Protein AF-A0A947X7B7-F1 (afdb_monomer)

Nearest PDB structures (foldseek):
  6som-assembly1_A  TM=2.436E-01  e=1.158E+00  Synechococcus sp. CC9311
  5u1a-assembly1_C  TM=3.004E-01  e=2.808E+00  Helicobacter pylori
  4u3g-assembly1_A  TM=3.755E-01  e=7.511E+00  Escherichia coli CFT073
  8wqv-assembly1_O  TM=2.992E-01  e=7.890E+00  Ureaplasma diversum

Secondary structure (DSSP, 8-state):
----PPPPHHHHHHHHHHHHHHHHHHHHHHHHHHHTTS---HHHHHHHTTHHHHHHHHHHHHGGGS-HHHHTSPPPPPPPPPP-SSS--HHHHHHHHHHHHHHTGGG--HHHHHHHHHHHHHHHHHHHHHHHT-----HHHHHHHHTTSS-TTSTTHHHHHHHHHHHHHHHH-TT-HHHHHHHHHHH---

Foldseek 3Di:
DDPPDDDDPVVVLVVQLVVLVVQLVVLLVLQVCCVVVVDLALVSLVSVVCNVVSVVVNCVSCVVVPDPVVVPDDDDPDDPDDDDPRGQDLLSSLVSVLVVLVVCLVVDDDVRNVVSVVSSLVSQLRNLCVVLVQPLDDVVVVVCVVVVVDDPVPPCPVVVVLSNVLSNCCSNPVPDVVSVVSCCVNVVDD

Mean predicted aligned error: 6.31 Å

pLDDT: mean 92.31, std 9.12, range [44.72, 98.56]

Structure (mmCIF, N/CA/C/O backbone):
data_AF-A0A947X7B7-F1
#
_entry.id   AF-A0A947X7B7-F1
#
loop_
_atom_site.group_PDB
_atom_site.id
_atom_site.type_symbol
_atom_site.label_atom_id
_atom_site.label_alt_id
_atom_site.label_comp_id
_atom_site.label_asym_id
_atom_site.label_entity_id
_atom_site.label_seq_id
_atom_site.pdbx_PDB_ins_code
_atom_site.Cartn_x
_atom_site.Cartn_y
_atom_site.Cartn_z
_atom_site.occupancy
_atom_site.B_iso_or_equiv
_atom_site.auth_seq_id
_atom_site.auth_comp_id
_atom_site.auth_asym_id
_atom_site.auth_atom_id
_atom_site.pdbx_PDB_model_num
ATOM 1 N N . ALA A 1 1 ? -7.915 9.860 42.772 1.00 44.72 1 ALA A N 1
ATOM 2 C CA . ALA A 1 1 ? -9.168 10.283 43.422 1.00 44.72 1 ALA A CA 1
ATOM 3 C C . ALA A 1 1 ? -10.291 9.465 42.809 1.00 44.72 1 ALA A C 1
ATOM 5 O O . ALA A 1 1 ? -10.560 9.640 41.628 1.00 44.72 1 ALA A O 1
ATOM 6 N N . GLU A 1 2 ? -10.874 8.529 43.555 1.00 50.12 2 GLU A N 1
ATOM 7 C CA . GLU A 1 2 ? -12.092 7.844 43.117 1.00 50.12 2 GLU A CA 1
ATOM 8 C C . GLU A 1 2 ? -13.278 8.744 43.465 1.00 50.12 2 GLU A C 1
ATOM 10 O O . GLU A 1 2 ? -13.626 8.917 44.632 1.00 50.12 2 GLU A O 1
ATOM 15 N N . SER A 1 3 ? -13.869 9.392 42.459 1.00 64.25 3 SER A N 1
ATOM 16 C CA . SER A 1 3 ? -15.182 10.005 42.638 1.00 64.25 3 SER A CA 1
ATOM 17 C C . SER A 1 3 ? -16.167 8.855 42.843 1.00 64.25 3 SER A C 1
ATOM 19 O O . SER A 1 3 ? -16.336 8.069 41.917 1.00 64.25 3 SER A O 1
ATOM 21 N N . GLY A 1 4 ? -16.799 8.718 44.012 1.00 73.31 4 GLY A N 1
ATOM 22 C CA . GLY A 1 4 ? -17.764 7.648 44.338 1.00 73.31 4 GLY A CA 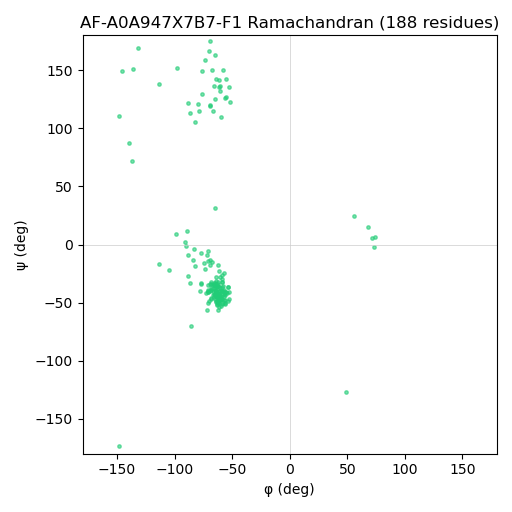1
ATOM 23 C C . GLY A 1 4 ? -19.069 7.660 43.518 1.00 73.31 4 GLY A C 1
ATOM 24 O O . GLY A 1 4 ? -20.132 7.318 44.026 1.00 73.31 4 GLY A O 1
ATOM 25 N N . VAL A 1 5 ? -19.009 8.107 42.264 1.00 78.44 5 VAL A N 1
ATOM 26 C CA . VAL A 1 5 ? -20.114 8.219 41.319 1.00 78.44 5 VAL A CA 1
ATOM 27 C C . VAL A 1 5 ? -20.246 6.901 40.563 1.00 78.44 5 VAL A C 1
ATOM 29 O O . VAL A 1 5 ? -19.322 6.457 39.882 1.00 78.44 5 VAL A O 1
ATOM 32 N N . ARG A 1 6 ? -21.423 6.280 40.662 1.00 81.75 6 ARG A N 1
ATOM 33 C CA . ARG A 1 6 ? -21.760 5.064 39.917 1.00 81.75 6 ARG A CA 1
ATOM 34 C C . ARG A 1 6 ? -21.892 5.395 38.428 1.00 81.75 6 ARG A C 1
ATOM 36 O O . ARG A 1 6 ? -22.747 6.190 38.048 1.00 81.75 6 ARG A O 1
ATOM 43 N N . VAL A 1 7 ? -21.054 4.779 37.597 1.00 85.00 7 VAL A N 1
ATOM 44 C CA . VAL A 1 7 ? -21.097 4.937 36.137 1.00 85.00 7 VAL A CA 1
ATOM 45 C C . VAL A 1 7 ? -22.258 4.123 35.560 1.00 85.00 7 VAL A C 1
ATOM 47 O O . VAL A 1 7 ? -22.402 2.935 35.852 1.00 85.00 7 VAL A O 1
ATOM 50 N N . ASP A 1 8 ? -23.081 4.773 34.739 1.00 93.88 8 ASP A N 1
ATOM 51 C CA . ASP A 1 8 ? -24.114 4.129 33.926 1.00 93.88 8 ASP A CA 1
ATOM 52 C C . ASP A 1 8 ? -23.450 3.300 32.813 1.00 93.88 8 ASP A C 1
ATOM 54 O O . ASP A 1 8 ? -22.691 3.835 31.998 1.00 93.88 8 ASP A O 1
ATOM 58 N N . ARG A 1 9 ? -23.717 1.988 32.803 1.00 91.81 9 ARG A N 1
ATOM 59 C CA . ARG A 1 9 ? -23.076 1.030 31.892 1.00 91.81 9 ARG A CA 1
ATOM 60 C C . ARG A 1 9 ? -23.513 1.220 30.444 1.00 91.81 9 ARG A C 1
ATOM 62 O O . ARG A 1 9 ? -22.660 1.145 29.564 1.00 91.81 9 ARG A O 1
ATOM 69 N N . ASP A 1 10 ? -24.788 1.502 30.202 1.00 93.12 10 ASP A N 1
ATOM 70 C CA . ASP A 1 10 ? -25.328 1.636 28.846 1.00 93.12 10 ASP A CA 1
ATOM 71 C C . ASP A 1 10 ? -24.835 2.938 28.223 1.00 93.12 10 ASP A C 1
ATOM 73 O O . ASP A 1 10 ? -24.354 2.972 27.087 1.00 93.12 10 ASP A O 1
ATOM 77 N N . ARG A 1 11 ? -24.831 4.012 29.022 1.00 95.56 11 ARG A N 1
ATOM 78 C CA . ARG A 1 11 ? -24.235 5.284 28.615 1.00 95.56 11 ARG A CA 1
ATOM 79 C C . ARG A 1 11 ? -22.737 5.144 28.348 1.00 95.56 11 ARG A C 1
ATOM 81 O O . ARG A 1 11 ? -22.247 5.706 27.370 1.00 95.56 11 ARG A O 1
ATOM 88 N N . PHE A 1 12 ? -22.005 4.421 29.194 1.00 95.25 12 PHE A N 1
ATOM 89 C CA . PHE A 1 12 ? -20.580 4.167 28.981 1.00 95.25 12 PHE A CA 1
ATOM 90 C C . PHE A 1 12 ? -20.333 3.387 27.685 1.00 95.25 12 PHE A C 1
ATOM 92 O O . PHE A 1 12 ? -19.512 3.818 26.877 1.00 95.25 12 PHE A O 1
ATOM 99 N N . ARG A 1 13 ? -21.083 2.300 27.451 1.00 94.81 13 ARG A N 1
ATOM 100 C CA . ARG A 1 13 ? -20.999 1.486 26.230 1.00 94.81 13 ARG A CA 1
ATOM 101 C C . ARG A 1 13 ? -21.227 2.333 24.980 1.00 94.81 13 ARG A C 1
ATOM 103 O O . ARG A 1 13 ? -20.412 2.282 24.063 1.00 94.81 13 ARG A O 1
ATOM 110 N N . TYR A 1 14 ? -22.271 3.165 24.972 1.00 95.81 14 TYR A N 1
ATOM 111 C CA . TYR A 1 14 ? -22.540 4.080 23.861 1.00 95.81 14 TYR A CA 1
ATOM 112 C C . TYR A 1 14 ? -21.344 4.997 23.567 1.00 95.81 14 TYR A C 1
ATOM 114 O O . TYR A 1 14 ? -20.895 5.087 22.426 1.00 95.81 14 TYR A O 1
ATOM 122 N N . TRP A 1 15 ? -20.804 5.670 24.590 1.00 97.75 15 TRP A N 1
ATOM 123 C CA . TRP A 1 15 ? -19.692 6.604 24.397 1.00 97.75 15 TRP A CA 1
ATOM 124 C C . TRP A 1 15 ? -18.394 5.913 23.995 1.00 97.75 15 TRP A C 1
ATOM 126 O O . TRP A 1 15 ? -17.625 6.498 23.232 1.00 97.75 15 TRP A O 1
ATOM 136 N N . LEU A 1 16 ? -18.168 4.690 24.474 1.00 97.31 16 LEU A N 1
ATOM 137 C CA . LEU A 1 16 ? -17.039 3.870 24.062 1.00 97.31 16 LEU A CA 1
ATOM 138 C C . LEU A 1 16 ? -17.125 3.568 22.561 1.00 97.31 16 LEU A C 1
ATOM 140 O O . LEU A 1 16 ? -16.238 3.985 21.824 1.00 97.31 16 LEU A O 1
ATOM 144 N N . ILE A 1 17 ? -18.234 2.979 22.098 1.00 97.81 17 ILE A N 1
ATOM 145 C CA . ILE A 1 17 ? -18.465 2.679 20.674 1.00 97.81 17 ILE A CA 1
ATOM 146 C C . ILE A 1 17 ? -18.348 3.951 19.828 1.00 97.81 17 ILE A C 1
ATOM 148 O O . ILE A 1 17 ? -17.593 3.990 18.857 1.00 97.81 17 ILE A O 1
ATOM 152 N N . TYR A 1 18 ? -19.047 5.022 20.216 1.00 98.06 18 TYR A N 1
ATOM 153 C CA . TYR A 1 18 ? -19.013 6.294 19.494 1.00 98.06 18 TYR A CA 1
ATOM 154 C C . TYR A 1 18 ? -17.586 6.837 19.354 1.00 98.06 18 TYR A C 1
ATOM 156 O O . TYR A 1 18 ? -17.199 7.316 18.285 1.00 98.06 18 TYR A O 1
ATOM 164 N N . ARG A 1 19 ? -16.785 6.779 20.426 1.00 98.25 19 ARG A N 1
ATOM 165 C CA . ARG A 1 19 ? -15.421 7.307 20.400 1.00 98.25 19 ARG A CA 1
ATOM 166 C C . ARG A 1 19 ? -14.490 6.450 19.543 1.00 98.25 19 ARG A C 1
ATOM 168 O O . ARG A 1 19 ? -13.649 7.032 18.857 1.00 98.25 19 ARG A O 1
ATOM 175 N N . THR A 1 20 ? -14.681 5.132 19.534 1.00 98.06 20 THR A N 1
ATOM 176 C CA . THR A 1 20 ? -13.970 4.200 18.647 1.00 98.06 20 THR A CA 1
ATOM 177 C C . THR A 1 20 ? -14.291 4.497 17.176 1.00 98.06 20 THR A C 1
ATOM 179 O O . THR A 1 20 ? -13.374 4.717 16.386 1.00 98.06 20 THR A O 1
ATOM 182 N N . VAL A 1 21 ? -15.575 4.662 16.811 1.00 98.25 21 VAL A N 1
ATOM 183 C CA . VAL A 1 21 ? -15.976 5.076 15.445 1.00 98.25 21 VAL A CA 1
ATOM 184 C C . VAL A 1 21 ? -15.361 6.423 15.067 1.00 98.25 21 VAL A C 1
ATOM 186 O O . VAL A 1 21 ? -14.809 6.585 13.979 1.00 98.25 21 VAL A O 1
ATOM 189 N N . TRP A 1 22 ? -15.433 7.413 15.960 1.00 98.31 22 TRP A N 1
ATOM 190 C CA . TRP A 1 22 ? -14.881 8.741 15.695 1.00 98.31 22 TRP A CA 1
ATOM 191 C C . TRP A 1 22 ? -13.378 8.688 15.390 1.00 98.31 22 TRP A C 1
ATOM 193 O O . TRP A 1 22 ? -12.907 9.398 14.498 1.00 98.31 22 TRP A O 1
ATOM 203 N N . TRP A 1 23 ? -12.624 7.851 16.110 1.00 98.19 23 TRP A N 1
ATOM 204 C CA . TRP A 1 23 ? -11.194 7.682 15.863 1.00 98.19 23 TRP A CA 1
ATOM 205 C C . TRP A 1 23 ? -10.924 6.939 14.551 1.00 98.19 23 TRP A C 1
ATOM 207 O O . TRP A 1 23 ? -10.080 7.402 13.785 1.00 98.19 23 TRP A O 1
ATOM 217 N N . ALA A 1 24 ? -11.698 5.895 14.227 1.00 97.25 24 ALA A N 1
ATOM 218 C CA . ALA A 1 24 ? -11.626 5.201 12.937 1.00 97.25 24 ALA A CA 1
ATOM 219 C C . ALA A 1 24 ? -11.782 6.176 11.754 1.00 97.25 24 ALA A C 1
ATOM 221 O O . ALA A 1 24 ? -10.941 6.229 10.857 1.00 97.25 24 ALA A O 1
ATOM 222 N N . LEU A 1 25 ? -12.803 7.040 11.796 1.00 97.25 25 LEU A N 1
ATOM 223 C CA . LEU A 1 25 ? -13.018 8.076 10.778 1.00 97.25 25 LEU A CA 1
ATOM 224 C C . LEU A 1 25 ? -11.864 9.091 10.725 1.00 97.25 25 LEU A C 1
ATOM 226 O O . LEU A 1 25 ? -11.494 9.569 9.649 1.00 97.25 25 LEU A O 1
ATOM 230 N N . GLY A 1 26 ? -11.283 9.421 11.880 1.00 97.56 26 GLY A N 1
ATOM 231 C CA . GLY A 1 26 ? -10.084 10.249 11.980 1.00 97.56 26 GLY A CA 1
ATOM 232 C C . GLY A 1 26 ? -8.883 9.627 11.265 1.00 97.56 26 GLY A C 1
ATOM 233 O O . GLY A 1 26 ? -8.219 10.321 10.493 1.00 97.56 26 GLY A O 1
ATOM 234 N N . CYS A 1 27 ? -8.640 8.329 11.466 1.00 97.56 27 CYS A N 1
ATOM 235 C CA . CYS A 1 27 ? -7.605 7.567 10.770 1.00 97.56 27 CYS A CA 1
ATOM 236 C C . CYS A 1 27 ? -7.832 7.572 9.254 1.00 97.56 27 CYS A C 1
ATOM 238 O O . CYS A 1 27 ? -6.950 8.009 8.511 1.00 97.56 27 CYS A O 1
ATOM 240 N N . LEU A 1 28 ? -9.027 7.202 8.789 1.00 96.31 28 LEU A N 1
ATOM 241 C CA . LEU A 1 28 ? -9.377 7.206 7.362 1.00 96.31 28 LEU A CA 1
ATOM 242 C C . LEU A 1 28 ? -9.159 8.574 6.702 1.00 96.31 28 LEU A C 1
ATOM 244 O O . LEU A 1 28 ? -8.605 8.677 5.603 1.00 96.31 28 LEU A O 1
ATOM 248 N N . ARG A 1 29 ? -9.513 9.660 7.400 1.00 97.31 29 ARG A N 1
ATOM 249 C CA . ARG A 1 29 ? -9.296 11.025 6.905 1.00 97.31 29 ARG A CA 1
ATOM 250 C C . ARG A 1 29 ? -7.818 11.339 6.654 1.00 97.31 29 ARG A C 1
ATOM 252 O O . ARG A 1 29 ? -7.538 12.162 5.784 1.00 97.31 29 ARG A O 1
ATOM 259 N N . MET A 1 30 ? -6.876 10.706 7.357 1.00 98.12 30 MET A N 1
ATOM 260 C CA . MET A 1 30 ? -5.444 10.957 7.150 1.00 98.12 30 MET A CA 1
ATOM 261 C C . MET A 1 30 ? -4.974 10.530 5.757 1.00 98.12 30 MET A C 1
ATOM 263 O O . MET A 1 30 ? -4.217 11.271 5.131 1.00 98.12 30 MET A O 1
ATOM 267 N N . ALA A 1 31 ? -5.463 9.399 5.234 1.00 96.69 31 ALA A N 1
ATOM 268 C CA . ALA A 1 31 ? -5.163 8.986 3.862 1.00 96.69 31 ALA A CA 1
ATOM 269 C C . ALA A 1 31 ? -5.729 9.992 2.852 1.00 96.69 31 ALA A C 1
ATOM 271 O O . ALA A 1 31 ? -5.019 10.431 1.950 1.00 96.69 31 ALA A O 1
ATOM 272 N N . LYS A 1 32 ? -6.977 10.438 3.051 1.00 96.62 32 LYS A N 1
ATOM 273 C CA . LYS A 1 32 ? -7.605 11.464 2.206 1.00 96.62 32 LYS A CA 1
ATOM 274 C C . LYS A 1 32 ? -6.803 12.772 2.180 1.00 96.62 32 LYS A C 1
ATOM 276 O O . LYS A 1 32 ? -6.481 13.259 1.104 1.00 96.62 32 LYS A O 1
ATOM 281 N N . VAL A 1 33 ? -6.429 13.298 3.348 1.00 97.56 33 VAL A N 1
ATOM 282 C CA . VAL A 1 33 ? -5.615 14.524 3.478 1.00 97.56 33 VAL A CA 1
ATOM 283 C C . VAL A 1 33 ? -4.281 14.398 2.733 1.00 97.56 33 VAL A C 1
ATOM 285 O O . VAL A 1 33 ? -3.838 15.351 2.091 1.00 97.56 33 VAL A O 1
ATOM 288 N N . TRP A 1 34 ? -3.658 13.219 2.792 1.00 98.06 34 TRP A N 1
ATOM 289 C CA . TRP A 1 34 ? -2.404 12.939 2.095 1.00 98.06 34 TRP A CA 1
ATOM 290 C C . TRP A 1 34 ? -2.571 12.832 0.573 1.00 98.06 34 TRP A C 1
ATOM 292 O O . TRP A 1 34 ? -1.740 13.360 -0.173 1.00 98.06 34 TRP A O 1
ATOM 302 N N . ARG A 1 35 ? -3.656 12.198 0.106 1.00 96.31 35 ARG A N 1
ATOM 303 C CA . ARG A 1 35 ? -4.023 12.097 -1.320 1.00 96.31 35 ARG A CA 1
ATOM 304 C C . ARG A 1 35 ? -4.333 13.462 -1.929 1.00 96.31 35 ARG A C 1
ATOM 306 O O . ARG A 1 35 ? -3.889 13.753 -3.033 1.00 96.31 35 ARG A O 1
ATOM 313 N N . GLU A 1 36 ? -5.046 14.314 -1.194 1.00 97.12 36 GLU A N 1
ATOM 314 C CA . GLU A 1 36 ? -5.382 15.687 -1.604 1.00 97.12 36 GLU A CA 1
ATOM 315 C C . GLU A 1 36 ? -4.170 16.636 -1.562 1.00 97.12 36 GLU A C 1
ATOM 317 O O . GLU A 1 36 ? -4.246 17.767 -2.037 1.00 97.12 36 GLU A O 1
ATOM 322 N N . GLY A 1 37 ? -3.039 16.196 -1.000 1.00 96.75 37 GLY A N 1
ATOM 323 C CA . GLY A 1 37 ? -1.807 16.982 -0.929 1.00 96.75 37 GLY A CA 1
ATOM 324 C C . GLY A 1 37 ? -1.830 18.111 0.104 1.00 96.75 37 GLY A C 1
ATOM 325 O O . GLY A 1 37 ? -0.870 18.873 0.180 1.00 96.75 37 GLY A O 1
ATOM 326 N N . HIS A 1 38 ? -2.881 18.208 0.923 1.00 97.12 38 HIS A N 1
ATOM 327 C CA . HIS A 1 38 ? -2.968 19.179 2.017 1.00 97.12 38 HIS A CA 1
ATOM 328 C C . HIS A 1 38 ? -1.860 18.977 3.056 1.00 97.12 38 HIS A C 1
ATOM 330 O O . HIS A 1 38 ? -1.329 19.949 3.589 1.00 97.12 38 HIS A O 1
ATOM 336 N N . ASP A 1 39 ? -1.503 17.719 3.323 1.00 96.81 39 ASP A N 1
ATOM 337 C CA . ASP A 1 39 ? -0.361 17.356 4.152 1.00 96.81 39 ASP A CA 1
ATOM 338 C C . ASP A 1 39 ? 0.251 16.034 3.663 1.00 96.81 39 ASP A C 1
ATOM 340 O O . ASP A 1 39 ? -0.348 14.966 3.789 1.00 96.81 39 ASP A O 1
ATOM 344 N N . ARG A 1 40 ? 1.460 16.116 3.094 1.00 96.69 40 ARG A N 1
ATOM 345 C CA . ARG A 1 40 ? 2.201 14.985 2.507 1.00 96.69 40 ARG A CA 1
ATOM 346 C C . ARG A 1 40 ? 3.108 14.251 3.501 1.00 96.69 40 ARG A C 1
ATOM 348 O O . ARG A 1 40 ? 3.924 13.431 3.086 1.00 96.69 40 ARG A O 1
ATOM 355 N N . MET A 1 41 ? 2.984 14.522 4.799 1.00 97.31 41 MET A N 1
ATOM 356 C CA . MET A 1 41 ? 3.779 13.855 5.831 1.00 97.31 41 MET A CA 1
ATOM 357 C C . MET A 1 41 ? 3.549 12.335 5.865 1.00 97.31 41 MET A C 1
ATOM 359 O O . MET A 1 41 ? 2.422 11.852 5.723 1.00 97.31 41 MET A O 1
ATOM 363 N N . LEU A 1 42 ? 4.629 11.578 6.099 1.00 98.00 42 LEU A N 1
ATOM 364 C CA . LEU A 1 42 ? 4.615 10.112 6.188 1.00 98.00 42 LEU A CA 1
ATOM 365 C C . LEU A 1 42 ? 3.651 9.618 7.276 1.00 98.00 42 LEU A C 1
ATOM 367 O O . LEU A 1 42 ? 2.967 8.611 7.105 1.00 98.00 42 LEU A O 1
ATOM 371 N N . GLU A 1 43 ? 3.541 10.347 8.381 1.00 97.88 43 GLU A N 1
ATOM 372 C CA . GLU A 1 43 ? 2.659 10.002 9.488 1.00 97.88 43 GLU A CA 1
ATOM 373 C C . GLU A 1 43 ? 1.191 9.913 9.052 1.00 97.88 43 GLU A C 1
ATOM 375 O O . GLU A 1 43 ? 0.444 9.118 9.617 1.00 97.88 43 GLU A O 1
ATOM 380 N N . ARG A 1 44 ? 0.760 10.666 8.028 1.00 98.12 44 ARG A N 1
ATOM 381 C CA . ARG A 1 44 ? -0.630 10.630 7.545 1.00 98.12 44 ARG A CA 1
ATOM 382 C C . ARG A 1 44 ? -0.996 9.259 6.984 1.00 98.12 44 ARG A C 1
ATOM 384 O O . ARG A 1 44 ? -2.007 8.683 7.385 1.00 98.12 44 ARG A O 1
ATOM 391 N N . VAL A 1 45 ? -0.153 8.695 6.121 1.00 97.25 45 VAL A N 1
ATOM 392 C CA . VAL A 1 45 ? -0.416 7.364 5.554 1.00 97.25 45 VAL A CA 1
ATOM 393 C C . VAL A 1 45 ? -0.305 6.268 6.611 1.00 97.25 45 VAL A C 1
ATOM 395 O O . VAL A 1 45 ? -1.132 5.359 6.624 1.00 97.25 45 VAL A O 1
ATOM 398 N N . VAL A 1 46 ? 0.638 6.379 7.554 1.00 97.31 46 VAL A N 1
ATOM 399 C CA . VAL A 1 46 ? 0.809 5.382 8.624 1.00 97.31 46 VAL A CA 1
ATOM 400 C C . VAL A 1 46 ? -0.369 5.407 9.600 1.00 97.31 46 VAL A C 1
ATOM 402 O O . VAL A 1 46 ? -0.926 4.357 9.907 1.00 97.31 46 VAL A O 1
ATOM 405 N N . ILE A 1 47 ? -0.809 6.588 10.048 1.00 97.94 47 ILE A N 1
ATOM 406 C CA . ILE A 1 47 ? -1.964 6.716 10.952 1.00 97.94 47 ILE A CA 1
ATOM 407 C C . ILE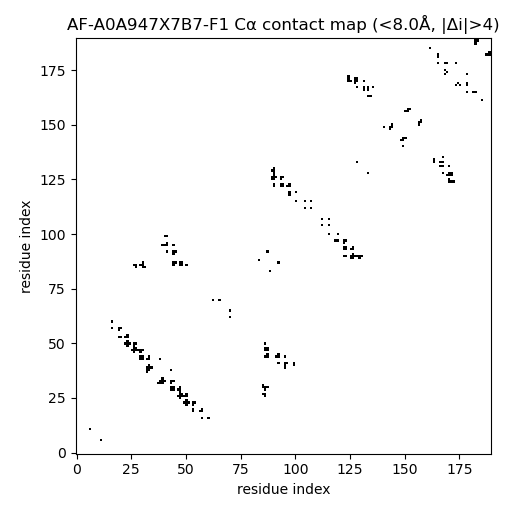 A 1 47 ? -3.237 6.193 10.287 1.00 97.94 47 ILE A C 1
ATOM 409 O O . ILE A 1 47 ? -4.068 5.603 10.972 1.00 97.94 47 ILE A O 1
ATOM 413 N N . SER A 1 48 ? -3.383 6.348 8.968 1.00 97.31 48 SER A N 1
ATOM 414 C CA . SER A 1 48 ? -4.562 5.827 8.275 1.00 97.31 48 SER A CA 1
ATOM 415 C C . SER A 1 48 ? -4.738 4.317 8.431 1.00 97.31 48 SER A C 1
ATOM 417 O O . SER A 1 48 ? -5.865 3.855 8.566 1.00 97.31 48 SER A O 1
ATOM 419 N N . ARG A 1 49 ? -3.641 3.553 8.529 1.00 96.06 49 ARG A N 1
ATOM 420 C CA . ARG A 1 49 ? -3.678 2.098 8.745 1.00 96.06 49 ARG A CA 1
ATOM 421 C C . ARG A 1 49 ? -4.170 1.695 10.126 1.00 96.06 49 ARG A C 1
ATOM 423 O O . ARG A 1 49 ? -4.589 0.561 10.295 1.00 96.06 49 ARG A O 1
ATOM 430 N N . ARG A 1 50 ? -4.173 2.617 11.091 1.00 96.75 50 ARG A N 1
ATOM 431 C CA . ARG A 1 50 ? -4.693 2.359 12.438 1.00 96.75 50 ARG A CA 1
ATOM 432 C C . ARG A 1 50 ? -6.217 2.235 12.478 1.00 96.75 50 ARG A C 1
ATOM 434 O O . ARG A 1 50 ? -6.751 1.857 13.513 1.00 96.75 50 ARG A O 1
ATOM 441 N N . THR A 1 51 ? -6.912 2.486 11.364 1.00 95.94 51 THR A N 1
ATOM 442 C CA . THR A 1 51 ? -8.340 2.157 11.223 1.00 95.94 51 THR A CA 1
ATOM 443 C C . THR A 1 51 ? -8.601 0.683 11.540 1.00 95.94 51 THR A C 1
ATOM 445 O O . THR A 1 51 ? -9.568 0.398 12.236 1.00 95.94 51 THR A O 1
ATOM 448 N N . SER A 1 52 ? -7.687 -0.230 11.182 1.00 94.44 52 SER A N 1
ATOM 449 C CA . SER A 1 52 ? -7.844 -1.664 11.464 1.00 94.44 52 SER A CA 1
ATOM 450 C C . SER A 1 52 ? -7.900 -1.994 12.959 1.00 94.44 52 SER A C 1
ATOM 452 O O . SER A 1 52 ? -8.576 -2.939 13.350 1.00 94.44 52 SER A O 1
ATOM 454 N N . GLU A 1 53 ? -7.197 -1.224 13.807 1.00 96.88 53 GLU A N 1
ATOM 455 C CA . GLU A 1 53 ? -7.310 -1.359 15.270 1.00 96.88 53 GLU A CA 1
ATOM 456 C C . GLU A 1 53 ? -8.763 -1.096 15.687 1.00 96.88 53 GLU A C 1
ATOM 458 O O . GLU A 1 53 ? -9.351 -1.843 16.458 1.00 96.88 53 GLU A O 1
ATOM 463 N N . GLN A 1 54 ? -9.361 -0.047 15.119 1.00 97.38 54 GLN A N 1
ATOM 464 C CA . GLN A 1 54 ? -10.697 0.407 15.486 1.00 97.38 54 GLN A CA 1
ATOM 465 C C . GLN A 1 54 ? -11.804 -0.456 14.897 1.00 97.38 54 GLN A C 1
ATOM 467 O O . GLN A 1 54 ? -12.828 -0.630 15.543 1.00 97.38 54 GLN A O 1
ATOM 472 N N . GLU A 1 55 ? -11.618 -1.014 13.703 1.00 95.69 55 GLU A N 1
ATOM 473 C CA . GLU A 1 55 ? -12.548 -1.990 13.129 1.00 95.69 55 GLU A CA 1
ATOM 474 C C . GLU A 1 55 ? -12.647 -3.243 14.001 1.00 95.69 55 GLU A C 1
ATOM 476 O O . GLU A 1 55 ? -13.754 -3.702 14.285 1.00 95.69 55 GLU A O 1
ATOM 481 N N . LEU A 1 56 ? -11.506 -3.753 14.480 1.00 96.88 56 LEU A N 1
ATOM 482 C CA . LEU A 1 56 ? -11.474 -4.878 15.411 1.00 96.88 56 LEU A CA 1
ATOM 483 C C . LEU A 1 56 ? -12.133 -4.515 16.746 1.00 96.88 56 LEU A C 1
ATOM 485 O O . LEU A 1 56 ? -13.007 -5.248 17.206 1.00 96.88 56 LEU A O 1
ATOM 489 N N . ASP A 1 57 ? -11.764 -3.375 17.339 1.00 97.38 57 ASP A N 1
ATOM 490 C CA . ASP A 1 57 ? -12.355 -2.905 18.598 1.00 97.38 57 ASP A CA 1
ATOM 491 C C . ASP A 1 57 ? -13.882 -2.756 18.474 1.00 97.38 57 ASP A C 1
ATOM 493 O O . ASP A 1 57 ? -14.630 -3.155 19.366 1.00 97.38 57 ASP A O 1
ATOM 497 N N . LEU A 1 58 ? -14.369 -2.207 17.355 1.00 97.56 58 LEU A N 1
ATOM 498 C CA . LEU A 1 58 ? -15.801 -2.082 17.084 1.00 97.56 58 LEU A CA 1
ATOM 499 C C . LEU A 1 58 ? -16.472 -3.441 16.941 1.00 97.56 58 LEU A C 1
ATOM 501 O O . LEU A 1 58 ? -17.547 -3.625 17.506 1.00 97.56 58 LEU A O 1
ATOM 505 N N . LEU A 1 59 ? -15.857 -4.384 16.224 1.00 97.25 59 LEU A N 1
ATOM 506 C CA . LEU A 1 59 ? -16.400 -5.731 16.096 1.00 97.25 59 LEU A CA 1
ATOM 507 C C . LEU A 1 59 ? -16.528 -6.395 17.469 1.00 97.25 59 LEU A C 1
ATOM 509 O O . LEU A 1 59 ? -17.605 -6.879 17.792 1.00 97.25 59 LEU A O 1
ATOM 513 N N . MET A 1 60 ? -15.491 -6.328 18.306 1.00 95.81 60 MET A N 1
ATOM 514 C CA . MET A 1 60 ? -15.515 -6.886 19.664 1.00 95.81 60 MET A CA 1
ATOM 515 C C . MET A 1 60 ? -16.568 -6.223 20.563 1.00 95.81 60 MET A C 1
ATOM 517 O O . MET A 1 60 ? -17.187 -6.879 21.396 1.00 95.81 60 MET A O 1
ATOM 521 N N . LEU A 1 61 ? -16.794 -4.916 20.413 1.00 95.19 61 LEU A N 1
ATOM 522 C CA . LEU A 1 61 ? -17.834 -4.219 21.172 1.00 95.19 61 LEU A CA 1
ATOM 523 C C . LEU A 1 61 ? -19.239 -4.605 20.696 1.00 95.19 61 LEU A C 1
ATOM 525 O O . LEU A 1 61 ? -20.143 -4.760 21.516 1.00 95.19 61 LEU A O 1
ATOM 529 N N . LEU A 1 62 ? -19.441 -4.736 19.385 1.00 96.06 62 LEU A N 1
ATOM 530 C CA . LEU A 1 62 ? -20.758 -4.922 18.774 1.00 96.06 62 LEU A CA 1
ATOM 531 C C . LEU A 1 62 ? -21.182 -6.391 18.681 1.00 96.06 62 LEU A C 1
ATOM 533 O O . LEU A 1 62 ? -22.379 -6.671 18.716 1.00 96.06 62 LEU A O 1
ATOM 537 N N . GLU A 1 63 ? -20.243 -7.336 18.605 1.00 95.56 63 GLU A N 1
ATO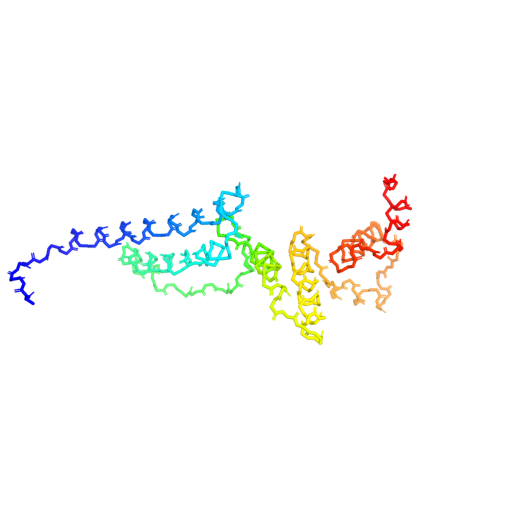M 538 C CA . GLU A 1 63 ? -20.558 -8.764 18.470 1.00 95.56 63 GLU A CA 1
ATOM 539 C C . GLU A 1 63 ? -21.367 -9.300 19.654 1.00 95.56 63 GLU A C 1
ATOM 541 O O . GLU A 1 63 ? -22.109 -10.267 19.505 1.00 95.56 63 GLU A O 1
ATOM 546 N N . GLU A 1 64 ? -21.302 -8.647 20.818 1.00 89.88 64 GLU A N 1
ATOM 547 C CA . GLU A 1 64 ? -22.113 -8.990 21.987 1.00 89.88 64 GLU A CA 1
ATOM 548 C C . GLU A 1 64 ? -23.628 -8.969 21.713 1.00 89.88 64 GLU A C 1
ATOM 550 O O . GLU A 1 64 ? -24.374 -9.675 22.393 1.00 89.88 64 GLU A O 1
ATOM 555 N N . GLU A 1 65 ? -24.068 -8.200 20.713 1.00 92.00 65 GLU A N 1
ATOM 556 C CA . GLU A 1 65 ? -25.469 -8.058 20.299 1.00 92.00 65 GLU A CA 1
ATOM 557 C C . GLU A 1 65 ? -25.898 -9.114 19.264 1.00 92.00 65 GLU A C 1
ATOM 559 O O . GLU A 1 65 ? -27.087 -9.244 18.962 1.00 92.00 65 GLU A O 1
ATOM 564 N N . ALA A 1 66 ? -24.956 -9.895 18.727 1.00 96.50 66 ALA A N 1
ATOM 565 C CA . ALA A 1 66 ? -25.252 -10.951 17.769 1.00 96.50 66 ALA A CA 1
ATOM 566 C C . ALA A 1 66 ? -25.864 -12.195 18.455 1.00 96.50 66 ALA A C 1
ATOM 568 O O . ALA A 1 66 ? -25.519 -12.521 19.597 1.00 96.50 66 ALA A O 1
ATOM 569 N N . PRO A 1 67 ? -26.742 -12.954 17.765 1.00 97.25 67 PRO A N 1
ATOM 570 C CA . PRO A 1 67 ? -27.238 -14.233 18.268 1.00 97.25 67 PRO A CA 1
ATOM 571 C C . PRO A 1 67 ? -26.095 -15.199 18.606 1.00 97.25 67 PRO A C 1
ATOM 573 O O . PRO A 1 67 ? -25.125 -15.299 17.857 1.00 97.25 67 PRO A O 1
ATOM 576 N N . GLN A 1 68 ? -26.244 -15.982 19.681 1.00 96.06 68 GLN A N 1
ATOM 577 C CA . GLN A 1 68 ? -25.222 -16.946 20.120 1.00 96.06 68 GLN A CA 1
ATOM 578 C C . GLN A 1 68 ? -24.784 -17.894 18.994 1.00 96.06 68 GLN A C 1
ATOM 580 O O . GLN A 1 68 ? -23.595 -18.126 18.816 1.00 96.06 68 GLN A O 1
ATOM 585 N N . VAL A 1 69 ? -25.740 -18.364 18.183 1.00 97.44 69 VAL A N 1
ATOM 586 C CA . VAL A 1 69 ? -25.461 -19.240 17.037 1.00 97.44 69 VAL A CA 1
ATOM 587 C C . VAL A 1 69 ? -24.519 -18.606 16.013 1.00 97.44 69 VAL A C 1
ATOM 589 O O . VAL A 1 69 ? -23.757 -19.335 15.397 1.00 97.44 69 VAL A O 1
ATOM 592 N N . GLU A 1 70 ? -24.549 -17.281 15.833 1.00 96.62 70 GLU A N 1
ATOM 593 C CA . GLU A 1 70 ? -23.632 -16.577 14.930 1.00 96.62 70 GLU A CA 1
ATOM 594 C C . GLU A 1 70 ? -22.250 -16.404 15.562 1.00 96.62 70 GLU A C 1
ATOM 596 O O . GLU A 1 70 ? -21.252 -16.609 14.878 1.00 96.62 70 GLU A O 1
ATOM 601 N N . ARG A 1 71 ? -22.180 -16.101 16.866 1.00 95.44 71 ARG A N 1
ATOM 602 C CA . ARG A 1 71 ? -20.906 -15.984 17.602 1.00 95.44 71 ARG A CA 1
ATOM 603 C C . ARG A 1 71 ? -20.138 -17.303 17.680 1.00 95.44 71 ARG A C 1
ATOM 605 O O . ARG A 1 71 ? -18.914 -17.297 17.686 1.00 95.44 71 ARG A O 1
ATOM 612 N N . ASP A 1 72 ? -20.857 -18.422 17.714 1.00 96.12 72 ASP A N 1
ATOM 613 C CA . ASP A 1 72 ? -20.272 -19.766 17.759 1.00 96.12 72 ASP A CA 1
ATOM 614 C C . ASP A 1 72 ? -19.871 -20.298 16.369 1.00 96.12 72 ASP A C 1
ATOM 616 O O . ASP A 1 72 ? -19.321 -21.400 16.266 1.00 96.12 72 ASP A O 1
ATOM 620 N N . ARG A 1 73 ? -20.152 -19.563 15.278 1.00 96.44 73 ARG A N 1
ATOM 621 C CA . ARG A 1 73 ? -19.763 -20.007 13.933 1.00 96.44 73 ARG A CA 1
ATOM 622 C C . ARG A 1 73 ? -18.239 -20.037 13.797 1.00 96.44 73 ARG A C 1
ATOM 624 O O . ARG A 1 73 ? -17.567 -19.083 14.186 1.00 96.44 73 ARG A O 1
ATOM 631 N N . PRO A 1 74 ? -17.674 -21.092 13.184 1.00 96.44 74 PRO A N 1
ATOM 632 C CA . PRO A 1 74 ? -16.250 -21.125 12.896 1.00 96.44 74 PRO A CA 1
ATOM 633 C C . PRO A 1 74 ? -15.895 -20.074 11.841 1.00 96.44 74 PRO A C 1
ATOM 635 O O . PRO A 1 74 ? -16.693 -19.772 10.948 1.00 96.44 74 PRO A O 1
ATOM 638 N N . LEU A 1 75 ? -14.666 -19.565 11.914 1.00 94.56 75 LEU A N 1
ATOM 639 C CA . LEU A 1 75 ? -14.144 -18.660 10.897 1.00 94.56 75 LEU A CA 1
ATOM 640 C C . LEU A 1 75 ? -14.111 -19.359 9.526 1.00 94.56 75 LEU A C 1
ATOM 642 O O . LEU A 1 75 ? -13.701 -20.524 9.441 1.00 94.56 75 LEU A O 1
ATOM 646 N N . PRO A 1 76 ? -14.529 -18.671 8.449 1.00 93.50 76 PRO A N 1
ATOM 647 C CA . PRO A 1 76 ? -14.360 -19.188 7.100 1.00 93.50 76 PRO A CA 1
ATOM 648 C C . PRO A 1 76 ? -12.864 -19.303 6.752 1.00 93.50 76 PRO A C 1
ATOM 650 O O . PRO A 1 76 ? -12.024 -18.682 7.409 1.00 93.50 76 PRO A O 1
ATOM 653 N N . PRO A 1 77 ? -12.508 -20.077 5.710 1.00 93.25 77 PRO A N 1
ATOM 654 C CA . PRO A 1 77 ? -11.144 -20.077 5.194 1.00 93.25 77 PRO A CA 1
ATOM 655 C C . PRO A 1 77 ? -10.725 -18.667 4.764 1.00 93.25 77 PRO A C 1
ATOM 657 O O . PRO A 1 77 ? -11.556 -17.871 4.323 1.00 93.25 77 PRO A O 1
ATOM 660 N N . GLU A 1 78 ? -9.427 -18.382 4.859 1.00 88.19 78 GLU A N 1
ATOM 661 C CA . GLU A 1 78 ? -8.873 -17.098 4.432 1.00 88.19 78 GLU A CA 1
ATOM 662 C C . GLU A 1 78 ? -9.211 -16.815 2.963 1.00 88.19 78 GLU A C 1
ATOM 664 O O . GLU A 1 78 ? -8.931 -17.615 2.065 1.00 88.19 78 GLU A O 1
ATOM 669 N N . THR A 1 79 ? -9.812 -15.654 2.717 1.00 82.31 79 THR A N 1
ATOM 670 C CA . THR A 1 79 ? -10.069 -15.139 1.372 1.00 82.31 79 THR A CA 1
ATOM 671 C C . THR A 1 79 ? -8.990 -14.140 0.961 1.00 82.31 79 THR A C 1
ATOM 673 O O . THR A 1 79 ? -8.435 -13.456 1.825 1.00 82.31 79 THR A O 1
ATOM 676 N N . PRO A 1 80 ? -8.702 -13.995 -0.348 1.00 76.06 80 PRO A N 1
ATOM 677 C CA . PRO A 1 80 ? -7.779 -12.976 -0.833 1.00 76.06 80 PRO A CA 1
ATOM 678 C C . PRO A 1 80 ? -8.172 -11.590 -0.318 1.00 76.06 80 PRO A C 1
ATOM 680 O O . PRO A 1 80 ? -9.349 -11.227 -0.343 1.00 76.06 80 PRO A O 1
ATOM 683 N N . ALA A 1 81 ? -7.185 -10.825 0.149 1.00 69.31 81 ALA A N 1
ATOM 684 C CA . ALA A 1 81 ? -7.420 -9.487 0.673 1.00 69.31 81 ALA A CA 1
ATOM 685 C C . ALA A 1 81 ? -8.035 -8.581 -0.405 1.00 69.31 81 ALA A C 1
ATOM 687 O O . ALA A 1 81 ? -7.540 -8.525 -1.533 1.00 69.31 81 ALA A O 1
ATOM 688 N N . MET A 1 82 ? -9.098 -7.866 -0.040 1.00 68.62 82 MET A N 1
ATOM 689 C CA . MET A 1 82 ? -9.701 -6.841 -0.890 1.00 68.62 82 MET A CA 1
ATOM 690 C C . MET A 1 82 ? -8.824 -5.584 -0.946 1.00 68.62 82 MET A C 1
ATOM 692 O O . MET A 1 82 ? -7.992 -5.337 -0.064 1.00 68.62 82 MET A O 1
ATOM 696 N N . GLU A 1 83 ? -9.018 -4.781 -1.992 1.00 71.06 83 GLU A N 1
ATOM 697 C CA . GLU A 1 83 ? -8.386 -3.468 -2.097 1.00 71.06 83 GLU A CA 1
ATOM 698 C C . GLU A 1 83 ? -8.880 -2.535 -0.986 1.00 71.06 83 GLU A C 1
ATOM 700 O O . GLU A 1 83 ? -10.043 -2.563 -0.584 1.00 71.06 83 GLU A O 1
ATOM 705 N N . ARG A 1 84 ? -7.966 -1.708 -0.471 1.00 79.56 84 ARG A N 1
ATOM 706 C CA . ARG A 1 84 ? -8.277 -0.717 0.563 1.00 79.56 84 ARG A CA 1
ATOM 707 C C . ARG A 1 84 ? -8.759 0.556 -0.110 1.00 79.56 84 ARG A C 1
ATOM 709 O O . ARG A 1 84 ? -7.976 1.225 -0.776 1.00 79.56 84 ARG A O 1
ATOM 716 N N . GLU A 1 85 ? -10.027 0.894 0.081 1.00 80.31 85 GLU A N 1
ATOM 717 C CA . GLU A 1 85 ? -10.608 2.134 -0.452 1.00 80.31 85 GLU A CA 1
ATOM 718 C C . GLU A 1 85 ? -10.399 3.319 0.507 1.00 80.31 85 GLU A C 1
ATOM 720 O O . GLU A 1 85 ? -10.213 4.465 0.089 1.00 80.31 85 GLU A O 1
ATOM 725 N N . GLY A 1 86 ? -10.405 3.036 1.813 1.00 89.38 86 GLY A N 1
ATOM 726 C CA . GLY A 1 86 ? -10.291 4.027 2.875 1.00 89.38 86 GLY A CA 1
ATOM 727 C C . GLY A 1 86 ? -8.843 4.377 3.215 1.00 89.38 86 GLY A C 1
ATOM 728 O O . GLY A 1 86 ? -8.389 5.494 2.943 1.00 89.38 86 GLY A O 1
ATOM 729 N N . GLU A 1 87 ? -8.117 3.437 3.823 1.00 94.31 87 GLU A N 1
ATOM 730 C CA . GLU A 1 87 ? -6.737 3.640 4.272 1.00 94.31 87 GLU A CA 1
ATOM 731 C C . GLU A 1 87 ? -5.754 3.760 3.109 1.00 94.31 87 GLU A C 1
ATOM 733 O O . GLU A 1 87 ? -6.051 3.405 1.969 1.00 94.31 87 GLU A O 1
ATOM 738 N N . ALA A 1 88 ? -4.541 4.227 3.410 1.00 95.56 88 ALA A N 1
ATOM 739 C CA . ALA A 1 88 ? -3.469 4.300 2.430 1.00 95.56 88 ALA A CA 1
ATOM 740 C C . ALA A 1 88 ? -3.104 2.909 1.881 1.00 95.56 88 ALA A C 1
ATOM 742 O O . ALA A 1 88 ? -2.923 1.972 2.657 1.00 95.56 88 ALA A O 1
ATOM 743 N N . SER A 1 89 ? -2.912 2.761 0.574 1.00 94.00 89 SER A N 1
ATOM 744 C CA . SER A 1 89 ? -2.450 1.516 -0.052 1.00 94.00 89 SER A CA 1
ATOM 745 C C . SER A 1 89 ? -0.984 1.205 0.301 1.00 94.00 89 SER A C 1
ATOM 747 O O . SER A 1 89 ? -0.309 1.972 0.997 1.00 94.00 89 SER A O 1
ATOM 749 N N . THR A 1 90 ? -0.462 0.048 -0.112 1.00 93.38 90 THR A N 1
ATOM 750 C CA . THR A 1 90 ? 0.951 -0.298 0.144 1.00 93.38 90 THR A CA 1
ATOM 751 C C . THR A 1 90 ? 1.882 0.602 -0.668 1.00 93.38 90 THR A C 1
ATOM 753 O O . THR A 1 90 ? 2.904 1.075 -0.169 1.00 93.38 90 THR A O 1
ATOM 756 N N . GLY A 1 91 ? 1.499 0.900 -1.903 1.00 94.56 91 GLY A N 1
ATOM 757 C CA . GLY A 1 91 ? 2.175 1.808 -2.812 1.00 94.56 91 GLY A CA 1
ATOM 758 C C . GLY A 1 91 ? 2.106 3.266 -2.367 1.00 94.56 91 GLY A C 1
ATOM 759 O O . GLY A 1 91 ? 3.093 3.988 -2.519 1.00 94.56 91 GLY A O 1
ATOM 760 N N . GLU A 1 92 ? 1.011 3.703 -1.740 1.00 96.38 92 GLU A N 1
ATOM 761 C CA . GLU A 1 92 ? 0.939 5.031 -1.116 1.00 96.38 92 GLU A CA 1
ATOM 762 C C . GLU A 1 92 ? 1.913 5.149 0.063 1.00 96.38 92 GLU A C 1
ATOM 764 O O . GLU A 1 92 ? 2.646 6.136 0.158 1.00 96.38 92 GLU A O 1
ATOM 769 N N . ILE A 1 93 ? 2.015 4.113 0.907 1.00 97.44 93 ILE A N 1
ATOM 770 C CA . ILE A 1 93 ? 3.029 4.053 1.971 1.00 97.44 93 ILE A CA 1
A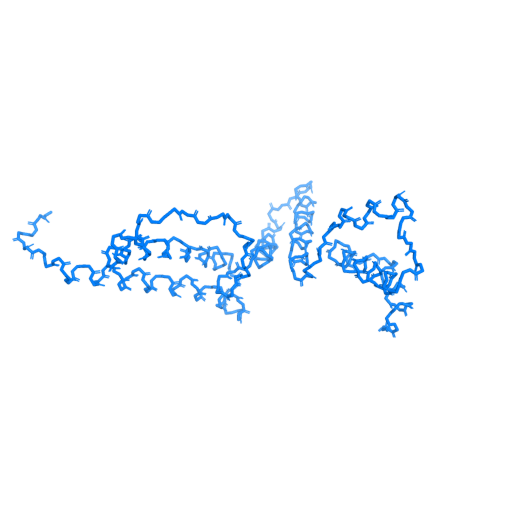TOM 771 C C . ILE A 1 93 ? 4.439 4.097 1.374 1.00 97.44 93 ILE A C 1
ATOM 773 O O . ILE A 1 93 ? 5.264 4.903 1.809 1.00 97.44 93 ILE A O 1
ATOM 777 N N . ALA A 1 94 ? 4.721 3.287 0.351 1.00 97.81 94 ALA A N 1
ATOM 778 C CA . ALA A 1 94 ? 6.027 3.278 -0.303 1.00 97.81 94 ALA A CA 1
ATOM 779 C C . ALA A 1 94 ? 6.383 4.655 -0.893 1.00 97.81 94 ALA A C 1
ATOM 781 O O . ALA A 1 94 ? 7.513 5.132 -0.746 1.00 97.81 94 ALA A O 1
ATOM 782 N N . THR A 1 95 ? 5.399 5.330 -1.491 1.00 98.19 95 THR A N 1
ATOM 783 C CA . THR A 1 95 ? 5.536 6.690 -2.023 1.00 98.19 95 THR A CA 1
ATOM 784 C C . THR A 1 95 ? 5.860 7.691 -0.916 1.00 98.19 95 THR A C 1
ATOM 786 O O . THR A 1 95 ? 6.832 8.438 -1.037 1.00 98.19 95 THR A O 1
ATOM 789 N N . ALA A 1 96 ? 5.113 7.678 0.191 1.00 98.38 96 ALA A N 1
ATOM 790 C CA . ALA A 1 96 ? 5.346 8.577 1.319 1.00 98.38 96 ALA A CA 1
ATOM 791 C C . ALA A 1 96 ? 6.734 8.377 1.952 1.00 98.38 96 ALA A C 1
ATOM 793 O O . ALA A 1 96 ? 7.416 9.350 2.277 1.00 98.38 96 ALA A O 1
ATOM 794 N N . ILE A 1 97 ? 7.199 7.127 2.076 1.00 98.56 97 ILE A N 1
ATOM 795 C CA . ILE A 1 97 ? 8.557 6.829 2.557 1.00 98.56 97 ILE A CA 1
ATOM 796 C C . ILE A 1 97 ? 9.594 7.395 1.579 1.00 98.56 97 ILE A C 1
ATOM 798 O O . ILE A 1 97 ? 10.557 8.037 2.001 1.00 98.56 97 ILE A O 1
ATOM 802 N N . ALA A 1 98 ? 9.409 7.204 0.269 1.00 98.25 98 ALA A N 1
ATOM 803 C CA . ALA A 1 98 ? 10.344 7.706 -0.737 1.00 98.25 98 ALA A CA 1
ATOM 804 C C . ALA A 1 98 ? 10.434 9.244 -0.746 1.00 98.25 98 ALA A C 1
ATOM 806 O O . ALA A 1 98 ? 11.518 9.798 -0.968 1.00 98.25 98 ALA A O 1
ATOM 807 N N . GLU A 1 99 ? 9.317 9.930 -0.496 1.00 98.12 99 GLU A N 1
ATOM 808 C CA . GLU A 1 99 ? 9.256 11.383 -0.322 1.00 98.12 99 GLU A CA 1
ATOM 809 C C . GLU A 1 99 ? 9.951 11.832 0.961 1.00 98.12 99 GLU A C 1
ATOM 811 O O . GLU A 1 99 ? 10.803 12.719 0.908 1.00 98.12 99 GLU A O 1
ATOM 816 N N . PHE A 1 100 ? 9.686 11.175 2.091 1.00 98.19 100 PHE A N 1
ATOM 817 C CA . PHE A 1 100 ? 10.375 11.460 3.348 1.00 98.19 100 PHE A CA 1
ATOM 818 C C . PHE A 1 100 ? 11.898 11.307 3.204 1.00 98.19 100 PHE A C 1
ATOM 820 O O . PHE A 1 100 ? 12.649 12.229 3.537 1.00 98.19 100 PHE A O 1
ATOM 827 N N . LEU A 1 101 ? 12.365 10.203 2.608 1.00 98.00 101 LEU A N 1
ATOM 828 C CA . LEU A 1 101 ? 13.787 9.960 2.338 1.00 98.00 101 LEU A CA 1
ATOM 829 C C . LEU A 1 101 ? 14.413 11.042 1.444 1.00 98.00 101 LEU A C 1
ATOM 831 O O . LEU A 1 101 ? 15.615 11.297 1.517 1.00 98.00 101 LEU A O 1
ATOM 835 N N . ALA A 1 102 ? 13.623 11.716 0.603 1.00 97.31 102 ALA A N 1
ATOM 836 C CA . ALA A 1 102 ? 14.106 12.855 -0.168 1.00 97.31 102 ALA A CA 1
ATOM 837 C C . ALA A 1 102 ? 14.525 14.028 0.712 1.00 97.31 102 ALA A C 1
ATOM 839 O O . ALA A 1 102 ? 15.542 14.662 0.426 1.00 97.31 102 ALA A O 1
ATOM 840 N N . THR A 1 103 ? 13.768 14.290 1.775 1.00 96.88 103 THR A N 1
ATOM 841 C CA . THR A 1 103 ? 13.993 15.439 2.658 1.00 96.88 103 THR A CA 1
ATOM 842 C C . THR A 1 103 ? 15.282 15.284 3.465 1.00 96.88 103 THR A C 1
ATOM 844 O O . THR A 1 103 ? 16.020 16.248 3.655 1.00 96.88 103 THR A O 1
ATOM 847 N N . VAL A 1 104 ? 15.632 14.050 3.840 1.00 96.12 104 VAL A N 1
ATOM 848 C CA . VAL A 1 104 ? 16.836 13.734 4.626 1.00 96.12 104 VAL A CA 1
ATOM 849 C C . VAL A 1 104 ? 18.071 13.421 3.777 1.00 96.12 104 VAL A C 1
ATOM 851 O O . VAL A 1 104 ? 19.136 13.163 4.328 1.00 96.12 104 VAL A O 1
ATOM 854 N N . LYS A 1 105 ? 17.982 13.496 2.440 1.00 96.31 105 LYS A N 1
ATOM 855 C CA . LYS A 1 105 ? 19.100 13.194 1.523 1.00 96.31 105 LYS A CA 1
ATOM 856 C C . LYS A 1 105 ? 20.377 13.979 1.839 1.00 96.31 105 LYS A C 1
ATOM 858 O O . LYS A 1 105 ? 21.469 13.450 1.675 1.00 96.31 105 LYS A O 1
ATOM 863 N N . HIS A 1 106 ? 20.241 15.234 2.263 1.00 96.56 106 HIS A N 1
ATOM 864 C CA . HIS A 1 106 ? 21.368 16.113 2.587 1.00 96.56 106 HIS A CA 1
ATOM 865 C C . HIS A 1 106 ? 22.159 15.660 3.825 1.00 96.56 106 HIS A C 1
ATOM 867 O O . HIS A 1 106 ? 23.265 16.136 4.037 1.00 96.56 106 HIS A O 1
ATOM 873 N N . ARG A 1 107 ? 21.601 14.746 4.628 1.00 96.75 107 ARG A N 1
ATOM 874 C CA . ARG A 1 107 ? 22.238 14.177 5.822 1.00 96.75 107 ARG A CA 1
ATOM 875 C C . ARG A 1 107 ? 23.052 12.914 5.524 1.00 96.75 107 ARG A C 1
ATOM 877 O O . ARG A 1 107 ? 23.598 12.335 6.453 1.00 96.75 107 ARG A O 1
ATOM 884 N N . MET A 1 108 ? 23.076 12.462 4.268 1.00 96.62 108 MET A N 1
ATOM 885 C CA . MET A 1 108 ? 23.716 11.217 3.840 1.00 96.62 108 MET A CA 1
ATOM 886 C C . MET A 1 108 ? 24.905 11.510 2.927 1.00 96.62 108 MET A C 1
ATOM 888 O O . MET A 1 108 ? 24.810 12.323 2.001 1.00 96.62 108 MET A O 1
ATOM 892 N N . GLU A 1 109 ? 26.000 10.784 3.130 1.00 95.88 109 GLU A N 1
ATOM 893 C CA . GLU A 1 109 ? 27.254 10.952 2.394 1.00 95.88 109 GLU A CA 1
ATOM 894 C C . GLU A 1 109 ? 27.792 9.609 1.887 1.00 95.88 109 GLU A C 1
ATOM 896 O O . GLU A 1 109 ? 27.275 8.546 2.231 1.00 95.88 109 GLU A O 1
ATOM 901 N N . GLY A 1 110 ? 28.804 9.657 1.015 1.00 95.88 110 GLY A N 1
ATOM 902 C CA . GLY A 1 110 ? 29.504 8.469 0.523 1.00 95.88 110 GLY A CA 1
ATOM 903 C C . GLY A 1 110 ? 28.573 7.352 0.034 1.00 95.88 110 GLY A C 1
ATOM 904 O O . GLY A 1 110 ? 27.696 7.572 -0.807 1.00 95.88 110 GLY A O 1
ATOM 905 N N . HIS A 1 111 ? 28.780 6.147 0.568 1.00 96.62 111 HIS A N 1
ATOM 906 C CA . HIS A 1 111 ? 28.004 4.956 0.221 1.00 96.62 111 HIS A CA 1
ATOM 907 C C . HIS A 1 111 ? 26.527 5.052 0.644 1.00 96.62 111 HIS A C 1
ATOM 909 O O . HIS A 1 111 ? 25.652 4.613 -0.103 1.00 96.62 111 HIS A O 1
ATOM 915 N N . ASP A 1 112 ? 26.215 5.698 1.769 1.00 97.31 112 ASP A N 1
ATOM 916 C CA . ASP A 1 112 ? 24.837 5.820 2.268 1.00 97.31 112 ASP A CA 1
ATOM 917 C C . ASP A 1 112 ? 23.972 6.672 1.340 1.00 97.31 112 ASP A C 1
ATOM 919 O O . ASP A 1 112 ? 22.797 6.381 1.109 1.00 97.31 112 ASP A O 1
ATOM 923 N N . ARG A 1 113 ? 24.562 7.697 0.714 1.00 96.75 113 ARG A N 1
ATOM 924 C CA . ARG A 1 113 ? 23.864 8.501 -0.299 1.00 96.75 113 ARG A CA 1
ATOM 925 C C . ARG A 1 113 ? 23.494 7.679 -1.536 1.00 96.75 113 ARG A C 1
ATOM 927 O O . ARG A 1 113 ? 22.453 7.936 -2.145 1.00 96.75 113 ARG A O 1
ATOM 934 N N . PHE A 1 114 ? 24.325 6.706 -1.904 1.00 96.88 114 PHE A N 1
ATOM 935 C CA . PHE A 1 114 ? 24.010 5.750 -2.963 1.00 96.88 114 PHE A CA 1
ATOM 936 C C . PHE A 1 114 ? 22.897 4.789 -2.523 1.00 96.88 114 PHE A C 1
ATOM 938 O O . PHE A 1 114 ? 21.899 4.667 -3.234 1.00 96.88 114 PHE A O 1
ATOM 945 N N . GLN A 1 115 ? 22.998 4.197 -1.329 1.00 98.06 115 GLN A N 1
ATOM 946 C CA . GLN A 1 115 ? 21.961 3.308 -0.786 1.00 98.06 115 GLN A CA 1
ATOM 947 C C . GLN A 1 115 ? 20.601 4.007 -0.650 1.00 98.06 115 GLN A C 1
ATOM 949 O O . GLN A 1 115 ? 19.574 3.419 -0.976 1.00 98.06 115 GLN A O 1
ATOM 954 N N . LEU A 1 116 ? 20.568 5.293 -0.286 1.00 98.00 116 LEU A N 1
ATOM 955 C CA . LEU A 1 116 ? 19.335 6.086 -0.264 1.00 98.00 116 LEU A CA 1
ATOM 956 C C . LEU A 1 116 ? 18.688 6.189 -1.653 1.00 98.00 116 LEU A C 1
ATOM 958 O O . LEU A 1 116 ? 17.464 6.120 -1.775 1.00 98.00 116 LEU A O 1
ATOM 962 N N . ALA A 1 117 ? 19.485 6.354 -2.711 1.00 96.38 117 ALA A N 1
ATOM 963 C CA . ALA A 1 117 ? 18.965 6.379 -4.076 1.00 96.38 117 ALA A CA 1
ATOM 964 C C . ALA A 1 117 ? 18.404 5.009 -4.494 1.00 96.38 117 ALA A C 1
ATOM 966 O O . ALA A 1 117 ? 17.337 4.957 -5.108 1.00 96.38 117 ALA A O 1
ATOM 967 N N . VAL A 1 118 ? 19.082 3.920 -4.113 1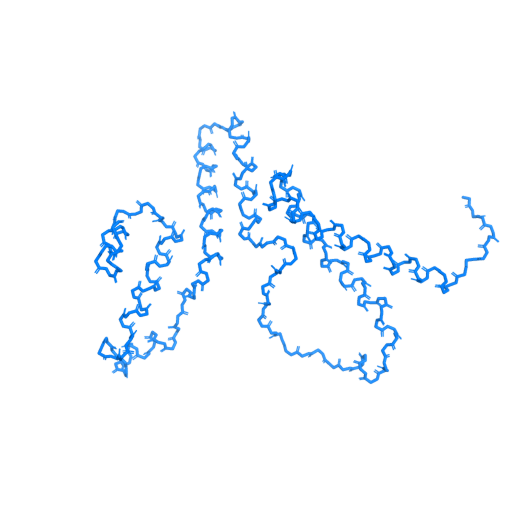.00 97.31 118 VAL A N 1
ATOM 968 C CA . VAL A 1 118 ? 18.625 2.539 -4.340 1.00 97.31 118 VAL A CA 1
ATOM 969 C C . VAL A 1 118 ? 17.312 2.270 -3.603 1.00 97.31 118 VAL A C 1
ATOM 971 O O . VAL A 1 118 ? 16.340 1.855 -4.228 1.00 97.31 118 VAL A O 1
ATOM 974 N N . ALA A 1 119 ? 17.235 2.590 -2.310 1.00 98.12 119 ALA A N 1
ATOM 975 C CA . ALA A 1 119 ? 16.034 2.403 -1.499 1.00 98.12 119 ALA A CA 1
ATOM 976 C C . ALA A 1 119 ? 14.827 3.145 -2.089 1.00 98.12 119 ALA A C 1
ATOM 978 O O . ALA A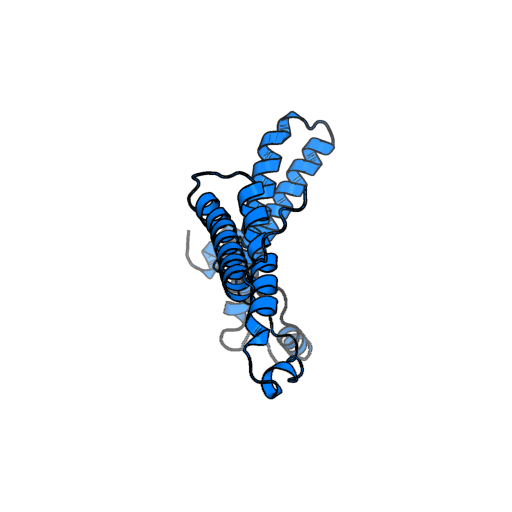 1 119 ? 13.742 2.585 -2.223 1.00 98.12 119 ALA A O 1
ATOM 979 N N . ARG A 1 120 ? 15.017 4.395 -2.527 1.00 97.69 120 ARG A N 1
ATOM 980 C CA . ARG A 1 120 ? 13.954 5.167 -3.186 1.00 97.69 120 ARG A CA 1
ATOM 981 C C . ARG A 1 120 ? 13.523 4.575 -4.524 1.00 97.69 120 ARG A C 1
ATOM 983 O O . ARG A 1 120 ? 12.349 4.667 -4.873 1.00 97.69 120 ARG A O 1
ATOM 990 N N . ASN A 1 121 ? 14.451 3.995 -5.282 1.00 96.94 121 ASN A N 1
ATOM 991 C CA . ASN A 1 121 ? 14.119 3.310 -6.524 1.00 96.94 121 ASN A CA 1
ATOM 992 C C . ASN A 1 121 ? 13.271 2.055 -6.257 1.00 96.94 121 ASN A C 1
ATOM 994 O O . ASN A 1 121 ? 12.225 1.911 -6.889 1.00 96.94 121 ASN A O 1
ATOM 998 N N . ALA A 1 122 ? 13.658 1.245 -5.267 1.00 97.50 122 ALA A N 1
ATOM 999 C CA . ALA A 1 122 ? 12.919 0.061 -4.830 1.00 97.50 122 ALA A CA 1
ATOM 1000 C C . ALA A 1 122 ? 11.509 0.403 -4.315 1.00 97.50 122 ALA A C 1
ATOM 1002 O O . ALA A 1 122 ? 10.533 -0.223 -4.716 1.00 97.50 122 ALA A O 1
ATOM 1003 N N . LEU A 1 123 ? 11.360 1.460 -3.510 1.00 97.88 123 LEU A N 1
ATOM 1004 C CA . LEU A 1 123 ? 10.039 1.948 -3.081 1.00 97.88 123 LEU A CA 1
ATOM 1005 C C . LEU A 1 123 ? 9.168 2.377 -4.271 1.00 97.88 123 LEU A C 1
ATOM 1007 O O . LEU A 1 123 ? 7.966 2.128 -4.295 1.00 97.88 123 LEU A O 1
ATOM 1011 N N . GLY A 1 124 ? 9.780 2.982 -5.291 1.00 96.69 124 GLY A N 1
ATOM 1012 C CA . GLY A 1 124 ? 9.092 3.296 -6.536 1.00 96.69 124 GLY A CA 1
ATOM 1013 C C . GLY A 1 124 ? 8.638 2.056 -7.314 1.00 96.69 124 GLY A C 1
ATOM 1014 O O . GLY A 1 124 ? 7.608 2.133 -7.977 1.00 96.69 124 GLY A O 1
ATOM 1015 N N . MET A 1 125 ? 9.386 0.945 -7.260 1.00 94.94 125 MET A N 1
ATOM 1016 C CA . MET A 1 125 ? 8.967 -0.336 -7.853 1.00 94.94 125 MET A CA 1
ATOM 1017 C C . MET A 1 125 ? 7.700 -0.836 -7.158 1.00 94.94 125 MET A C 1
ATOM 1019 O O . MET A 1 125 ? 6.687 -0.988 -7.828 1.00 94.94 125 MET A O 1
ATOM 1023 N N . ILE A 1 126 ? 7.706 -0.917 -5.821 1.00 94.50 126 ILE A N 1
ATOM 1024 C CA . ILE A 1 126 ? 6.542 -1.332 -5.013 1.00 94.50 126 ILE A CA 1
ATOM 1025 C C . ILE A 1 126 ? 5.296 -0.502 -5.357 1.00 94.50 126 ILE A C 1
ATOM 1027 O O . ILE A 1 126 ? 4.221 -1.051 -5.590 1.00 94.50 126 ILE A O 1
ATOM 1031 N N . ALA A 1 127 ? 5.436 0.826 -5.432 1.00 94.38 127 ALA A N 1
ATOM 1032 C CA . ALA A 1 127 ? 4.312 1.707 -5.743 1.00 94.38 127 ALA A CA 1
ATOM 1033 C C . ALA A 1 127 ? 3.735 1.482 -7.151 1.00 94.38 127 ALA A C 1
ATOM 1035 O O . ALA A 1 127 ? 2.518 1.504 -7.331 1.00 94.38 127 ALA A O 1
ATOM 1036 N N . ARG A 1 128 ? 4.590 1.259 -8.158 1.00 93.25 128 ARG A N 1
ATOM 1037 C CA . ARG A 1 128 ? 4.134 1.012 -9.534 1.00 93.25 128 ARG A CA 1
ATOM 1038 C C . ARG A 1 128 ? 3.604 -0.404 -9.732 1.00 93.25 128 ARG A C 1
ATOM 1040 O O . ARG A 1 128 ? 2.686 -0.573 -10.524 1.00 93.25 128 ARG A O 1
ATOM 1047 N N . GLU A 1 129 ? 4.167 -1.395 -9.047 1.00 89.56 129 GLU A N 1
ATOM 1048 C CA . GLU A 1 129 ? 3.694 -2.781 -9.087 1.00 89.56 129 GLU A CA 1
ATOM 1049 C C . GLU A 1 129 ? 2.253 -2.888 -8.585 1.00 89.56 129 GLU A C 1
ATOM 1051 O O . GLU A 1 129 ? 1.417 -3.465 -9.280 1.00 89.56 129 GLU A O 1
ATOM 1056 N N . GLU A 1 130 ? 1.942 -2.271 -7.437 1.00 87.81 130 GLU A N 1
ATOM 1057 C CA . GLU A 1 130 ? 0.574 -2.244 -6.904 1.00 87.81 130 GLU A CA 1
ATOM 1058 C C . GLU A 1 130 ? -0.381 -1.536 -7.879 1.00 87.81 130 GLU A C 1
ATOM 1060 O O . GLU A 1 130 ? -1.413 -2.095 -8.241 1.00 87.81 130 GLU A O 1
ATOM 1065 N N . ALA A 1 131 ? -0.000 -0.361 -8.395 1.00 85.88 131 ALA A N 1
ATOM 1066 C CA . ALA A 1 131 ? -0.824 0.393 -9.344 1.00 85.88 131 ALA A CA 1
ATOM 1067 C C . ALA A 1 131 ? -1.049 -0.332 -10.685 1.00 85.88 131 ALA A C 1
ATOM 1069 O O . ALA A 1 131 ? -2.050 -0.096 -11.360 1.00 85.88 131 ALA A O 1
ATOM 1070 N N . ALA A 1 132 ? -0.113 -1.186 -11.106 1.00 82.12 132 ALA A N 1
ATOM 1071 C CA . ALA A 1 132 ? -0.212 -1.908 -12.368 1.00 82.12 132 ALA A CA 1
ATOM 1072 C C . ALA A 1 132 ? -1.085 -3.174 -12.271 1.00 82.12 132 ALA A C 1
ATOM 1074 O O . ALA A 1 132 ? -1.495 -3.690 -13.313 1.00 82.12 132 ALA A O 1
ATOM 1075 N N . GLY A 1 133 ? -1.343 -3.697 -11.062 1.00 74.44 133 GLY A N 1
ATOM 1076 C CA . GLY A 1 133 ? -2.162 -4.899 -10.846 1.00 74.44 133 GLY A CA 1
ATOM 1077 C C . GLY A 1 133 ? -1.668 -6.136 -11.614 1.00 74.44 133 GLY A C 1
ATOM 1078 O O . GLY A 1 133 ? -2.452 -7.015 -11.977 1.00 74.44 133 GLY A O 1
ATOM 1079 N N . VAL A 1 134 ? -0.375 -6.193 -11.957 1.00 65.00 134 VAL A N 1
ATOM 1080 C CA . VAL A 1 134 ? 0.160 -7.225 -12.854 1.00 65.00 134 VAL A CA 1
ATOM 1081 C C . VAL A 1 134 ? 0.347 -8.523 -12.078 1.00 65.00 134 VAL A C 1
ATOM 1083 O O . VAL A 1 134 ? 1.223 -8.622 -11.225 1.00 65.00 134 VAL A O 1
ATOM 1086 N N . ALA A 1 135 ? -0.415 -9.561 -12.430 1.00 66.06 135 ALA A N 1
ATOM 1087 C CA . ALA A 1 135 ? -0.136 -10.920 -11.974 1.00 66.06 135 ALA A CA 1
ATOM 1088 C C . ALA A 1 135 ? 1.268 -11.349 -12.447 1.00 66.06 135 ALA A C 1
ATOM 1090 O O . ALA A 1 135 ? 1.508 -11.537 -13.644 1.00 66.06 135 ALA A O 1
ATOM 1091 N N . ILE A 1 136 ? 2.203 -11.468 -11.499 1.00 64.00 136 ILE A N 1
ATOM 1092 C CA . ILE A 1 136 ? 3.643 -11.644 -11.760 1.00 64.00 136 ILE A CA 1
ATOM 1093 C C . ILE A 1 136 ? 3.966 -13.062 -12.266 1.00 64.00 136 ILE A C 1
ATOM 1095 O O . ILE A 1 136 ? 4.983 -13.263 -12.936 1.00 64.00 136 ILE A O 1
ATOM 1099 N N . ALA A 1 137 ? 3.091 -14.040 -12.006 1.00 75.75 137 ALA A N 1
ATOM 1100 C CA . ALA A 1 137 ? 3.273 -15.427 -12.415 1.00 75.75 137 ALA A CA 1
ATOM 1101 C C . ALA A 1 137 ? 1.947 -16.113 -12.779 1.00 75.75 137 ALA A C 1
ATOM 1103 O O . ALA A 1 137 ? 0.897 -15.808 -12.222 1.00 75.75 137 ALA A O 1
ATOM 1104 N N . ASP A 1 138 ? 2.029 -17.063 -13.711 1.00 86.12 138 ASP A N 1
ATOM 1105 C CA . ASP A 1 138 ? 0.920 -17.892 -14.187 1.00 86.12 138 ASP A CA 1
ATOM 1106 C C . ASP A 1 138 ? 1.450 -19.321 -14.365 1.00 86.12 138 ASP A C 1
ATOM 1108 O O . ASP A 1 138 ? 2.011 -19.676 -15.408 1.00 86.12 138 ASP A O 1
ATOM 1112 N N . ARG A 1 139 ? 1.408 -20.095 -13.272 1.00 88.75 139 ARG A N 1
ATOM 1113 C CA . ARG A 1 139 ? 2.031 -21.425 -13.199 1.00 88.75 139 ARG A CA 1
ATOM 1114 C C . ARG A 1 139 ? 1.399 -22.389 -14.196 1.00 88.75 139 ARG A C 1
ATOM 1116 O O . ARG A 1 139 ? 2.131 -23.116 -14.862 1.00 88.75 139 ARG A O 1
ATOM 1123 N N . ASP A 1 140 ? 0.079 -22.361 -14.316 1.00 91.81 140 ASP A N 1
ATOM 1124 C CA . ASP A 1 140 ? -0.669 -23.270 -15.183 1.00 91.81 140 ASP A CA 1
ATOM 1125 C C . ASP A 1 140 ? -0.356 -22.992 -16.652 1.00 91.81 140 ASP A C 1
ATOM 1127 O O . ASP A 1 140 ? -0.067 -23.915 -17.415 1.00 91.81 140 ASP A O 1
ATOM 1131 N N . LEU A 1 141 ? -0.308 -21.714 -17.046 1.00 91.62 141 LEU A N 1
ATOM 1132 C CA . LEU A 1 141 ? 0.129 -21.336 -18.385 1.00 91.62 141 LEU A CA 1
ATOM 1133 C C . LEU A 1 141 ? 1.579 -21.756 -18.650 1.00 91.62 141 LEU A C 1
ATOM 1135 O O . LEU A 1 141 ? 1.869 -22.284 -19.722 1.00 91.62 141 LEU A O 1
ATOM 1139 N N . ALA A 1 142 ? 2.489 -21.541 -17.695 1.00 92.62 142 ALA A N 1
ATOM 1140 C CA . ALA A 1 142 ? 3.887 -21.941 -17.844 1.00 92.62 142 ALA A CA 1
ATOM 1141 C C . ALA A 1 142 ? 4.029 -23.462 -18.025 1.00 92.62 142 ALA A C 1
ATOM 1143 O O . ALA A 1 142 ? 4.767 -23.911 -18.901 1.00 92.62 142 ALA A O 1
ATOM 1144 N N . GLN A 1 143 ? 3.292 -24.257 -17.245 1.00 96.00 143 GLN A N 1
ATOM 1145 C CA . GLN A 1 143 ? 3.277 -25.714 -17.373 1.00 96.00 143 GLN A CA 1
ATOM 1146 C C . GLN A 1 143 ? 2.681 -26.169 -18.705 1.00 96.00 143 GLN A C 1
ATOM 1148 O O . GLN A 1 143 ? 3.249 -27.049 -19.346 1.00 96.00 143 GLN A O 1
ATOM 1153 N N . ALA A 1 144 ? 1.588 -25.554 -19.155 1.00 95.00 144 ALA A N 1
ATOM 1154 C CA . ALA A 1 144 ? 0.961 -25.887 -20.430 1.00 95.00 144 ALA A CA 1
ATOM 1155 C C . ALA A 1 144 ? 1.877 -25.593 -21.634 1.00 95.00 144 ALA A C 1
ATOM 1157 O O . ALA A 1 144 ? 1.968 -26.403 -22.555 1.00 95.00 144 ALA A O 1
ATOM 1158 N N . LEU A 1 145 ? 2.609 -24.471 -21.597 1.00 94.50 145 LEU A N 1
ATOM 1159 C CA . LEU A 1 145 ? 3.623 -24.138 -22.603 1.00 94.50 145 LEU A CA 1
ATOM 1160 C C . LEU A 1 145 ? 4.780 -25.150 -22.603 1.00 94.50 145 LEU A C 1
ATOM 1162 O O . LEU A 1 145 ? 5.194 -25.607 -23.664 1.00 94.50 145 LEU A O 1
ATOM 1166 N N . LEU A 1 146 ? 5.287 -25.535 -21.424 1.00 96.06 146 LEU A N 1
ATOM 1167 C CA . LEU A 1 146 ? 6.356 -26.538 -21.296 1.00 96.06 146 LEU A CA 1
ATOM 1168 C C . LEU A 1 146 ? 5.918 -27.933 -21.758 1.00 96.06 146 LEU A C 1
ATOM 1170 O O . LEU A 1 146 ? 6.715 -28.665 -22.338 1.00 96.06 146 LEU A O 1
ATOM 1174 N N . ALA A 1 147 ? 4.661 -28.296 -21.507 1.00 97.25 147 ALA A N 1
ATOM 1175 C CA . ALA A 1 147 ? 4.073 -29.557 -21.944 1.00 97.25 147 ALA A CA 1
ATOM 1176 C C . ALA A 1 147 ? 3.700 -29.565 -23.439 1.00 97.25 147 ALA A C 1
ATOM 1178 O O . ALA A 1 147 ? 3.291 -30.604 -23.952 1.00 97.25 147 ALA A O 1
ATOM 1179 N N . GLY A 1 148 ? 3.800 -28.423 -24.132 1.00 96.31 148 GLY A N 1
ATOM 1180 C CA . GLY A 1 148 ? 3.402 -28.280 -25.534 1.00 96.31 148 GLY A CA 1
ATOM 1181 C C . GLY A 1 148 ? 1.892 -28.383 -25.773 1.00 96.31 148 GLY A C 1
ATOM 1182 O O . GLY A 1 148 ? 1.469 -28.565 -26.909 1.00 96.31 148 GLY A O 1
ATOM 1183 N N . THR A 1 149 ? 1.067 -28.286 -24.725 1.00 97.00 149 THR A N 1
ATOM 1184 C CA . THR A 1 149 ? -0.404 -28.327 -24.841 1.00 97.00 149 THR A CA 1
ATOM 1185 C C . THR A 1 149 ? -1.005 -26.969 -25.191 1.00 97.00 149 THR A C 1
ATOM 1187 O O . THR A 1 149 ? -2.175 -26.885 -25.558 1.00 97.00 149 THR A O 1
ATOM 1190 N N . ARG A 1 150 ? -0.205 -25.907 -25.071 1.00 96.56 150 ARG A N 1
ATOM 1191 C CA . ARG A 1 150 ? -0.496 -24.543 -25.509 1.00 96.56 150 ARG A CA 1
ATOM 1192 C C . ARG A 1 150 ? 0.730 -23.977 -26.207 1.00 96.56 150 ARG A C 1
ATOM 1194 O O . ARG A 1 150 ? 1.854 -24.308 -25.833 1.00 96.56 150 ARG A O 1
ATOM 1201 N N . ASP A 1 151 ? 0.525 -23.068 -27.150 1.00 95.94 151 ASP A N 1
ATOM 1202 C CA . ASP A 1 151 ? 1.606 -22.339 -27.811 1.00 95.94 151 ASP A CA 1
ATOM 1203 C C . ASP A 1 151 ? 1.175 -20.915 -28.211 1.00 95.94 151 ASP A C 1
ATOM 1205 O O . ASP A 1 151 ? 0.103 -20.436 -27.843 1.00 95.94 151 ASP A O 1
ATOM 1209 N N . LEU A 1 152 ? 2.031 -20.194 -28.942 1.00 96.00 152 LEU A N 1
ATOM 1210 C CA . LEU A 1 152 ? 1.743 -18.821 -29.374 1.00 96.00 152 LEU A CA 1
ATOM 1211 C C . LEU A 1 152 ? 0.629 -18.708 -30.429 1.00 96.00 152 LEU A C 1
ATOM 1213 O O . LEU A 1 152 ? 0.168 -17.587 -30.661 1.00 96.00 152 LEU A O 1
ATOM 1217 N N . ALA A 1 153 ? 0.209 -19.810 -31.058 1.00 96.12 153 ALA A N 1
ATOM 1218 C CA . ALA A 1 153 ? -0.927 -19.830 -31.975 1.00 96.12 153 ALA A CA 1
ATOM 1219 C C . ALA A 1 153 ? -2.268 -19.750 -31.227 1.00 96.12 153 ALA A C 1
ATOM 1221 O O . ALA A 1 153 ? -3.282 -19.387 -31.827 1.00 96.12 153 ALA A O 1
ATOM 1222 N N . ASP A 1 154 ? -2.273 -20.002 -29.915 1.00 96.69 154 ASP A N 1
ATOM 1223 C CA . ASP A 1 154 ? -3.453 -19.837 -29.078 1.00 96.69 154 ASP A CA 1
ATOM 1224 C C . ASP A 1 154 ? -4.039 -18.417 -29.172 1.00 96.69 154 ASP 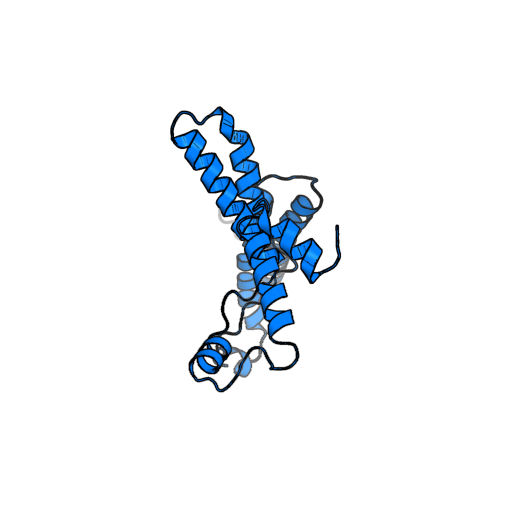A C 1
ATOM 1226 O O . ASP A 1 154 ? -3.351 -17.426 -28.865 1.00 96.69 154 ASP A O 1
ATOM 1230 N N . PRO A 1 155 ? -5.345 -18.286 -29.475 1.00 96.69 155 PRO A N 1
ATOM 1231 C CA . PRO A 1 155 ? -5.997 -16.992 -29.597 1.00 96.69 155 PRO A CA 1
ATOM 1232 C C . PRO A 1 155 ? -5.767 -16.074 -28.385 1.00 96.69 155 PRO A C 1
ATOM 1234 O O . PRO A 1 155 ? -6.065 -16.389 -27.225 1.00 96.69 155 PRO A O 1
ATOM 1237 N N . GLY A 1 156 ? -5.205 -14.897 -28.664 1.00 93.88 156 GLY A N 1
ATOM 1238 C CA . GLY A 1 156 ? -4.955 -13.841 -27.682 1.00 93.88 156 GLY A CA 1
ATOM 1239 C C . GLY A 1 156 ? -3.800 -14.098 -26.708 1.00 93.88 156 GLY A C 1
ATOM 1240 O O . GLY A 1 156 ? -3.500 -13.208 -25.909 1.00 93.88 156 GLY A O 1
ATOM 1241 N N . LEU A 1 157 ? -3.121 -15.253 -26.751 1.00 94.25 157 LEU A N 1
ATOM 1242 C CA . LEU A 1 157 ? -2.040 -15.544 -25.806 1.00 94.25 157 LEU A CA 1
ATOM 1243 C C . LEU A 1 157 ? -0.868 -14.571 -25.957 1.00 94.25 157 LEU A C 1
ATOM 1245 O O . LEU A 1 157 ? -0.468 -13.938 -24.978 1.00 94.25 157 LEU A O 1
ATOM 1249 N N . LEU A 1 158 ? -0.365 -14.390 -27.180 1.00 94.31 158 LEU A N 1
ATOM 1250 C CA . LEU A 1 158 ? 0.738 -13.467 -27.454 1.00 94.31 158 LEU A CA 1
ATOM 1251 C C . LEU A 1 158 ? 0.408 -12.029 -27.020 1.00 94.31 158 LEU A C 1
ATOM 1253 O O . LEU A 1 158 ? 1.250 -11.345 -26.440 1.00 94.31 158 LEU A O 1
ATOM 1257 N N . ALA A 1 159 ? -0.828 -11.577 -27.249 1.00 93.56 159 ALA A N 1
ATOM 1258 C CA . ALA A 1 159 ? -1.276 -10.249 -26.835 1.00 93.56 159 ALA A CA 1
ATOM 1259 C C . ALA A 1 159 ? -1.254 -10.087 -25.303 1.00 93.56 159 ALA A C 1
ATOM 1261 O O . ALA A 1 159 ? -0.742 -9.086 -24.797 1.00 93.56 159 ALA A O 1
ATOM 1262 N N . ARG A 1 160 ? -1.733 -11.093 -24.554 1.00 91.06 160 ARG A N 1
ATOM 1263 C CA . ARG A 1 160 ? -1.676 -11.097 -23.081 1.00 91.06 160 ARG A CA 1
ATOM 1264 C C . ARG A 1 160 ? -0.238 -11.107 -22.565 1.00 91.06 160 ARG A C 1
ATOM 1266 O O . ARG A 1 160 ? 0.078 -10.342 -21.656 1.00 91.06 160 ARG A O 1
ATOM 1273 N N . LEU A 1 161 ? 0.639 -11.923 -23.153 1.00 91.69 161 LEU A N 1
ATOM 1274 C CA . LEU A 1 161 ? 2.056 -11.984 -22.776 1.00 91.69 161 LEU A CA 1
ATOM 1275 C C . LEU A 1 161 ? 2.764 -10.644 -23.013 1.00 91.69 161 LEU A C 1
ATOM 1277 O O . LEU A 1 161 ? 3.452 -10.158 -22.119 1.00 91.69 161 LEU A O 1
ATOM 1281 N N . ARG A 1 162 ? 2.533 -9.998 -24.165 1.00 93.56 162 ARG A N 1
ATOM 1282 C CA . ARG A 1 162 ? 3.050 -8.649 -24.456 1.00 93.56 162 ARG A CA 1
ATOM 1283 C C . ARG A 1 162 ? 2.557 -7.621 -23.443 1.00 93.56 162 ARG A C 1
ATOM 1285 O O . ARG A 1 162 ? 3.364 -6.864 -22.911 1.00 93.56 162 ARG A O 1
ATOM 1292 N N . ARG A 1 163 ? 1.256 -7.616 -23.130 1.00 90.75 163 ARG A N 1
ATOM 1293 C CA . ARG A 1 163 ? 0.680 -6.704 -22.128 1.00 90.75 163 ARG A CA 1
ATOM 1294 C C . ARG A 1 163 ? 1.311 -6.911 -20.748 1.00 90.75 163 ARG A C 1
ATOM 1296 O O . ARG A 1 163 ? 1.711 -5.927 -20.132 1.00 90.75 163 ARG A O 1
ATOM 1303 N N . ARG A 1 164 ? 1.450 -8.165 -20.297 1.00 89.50 164 ARG A N 1
ATOM 1304 C CA . ARG A 1 164 ? 2.110 -8.514 -19.025 1.00 89.50 164 ARG A CA 1
ATOM 1305 C C . ARG A 1 164 ? 3.574 -8.061 -19.008 1.00 89.50 164 ARG A C 1
ATOM 1307 O O . ARG A 1 164 ? 3.996 -7.435 -18.042 1.00 89.50 164 ARG A O 1
ATOM 1314 N N . ALA A 1 165 ? 4.326 -8.313 -20.080 1.00 91.75 165 ALA A N 1
ATOM 1315 C CA . ALA A 1 165 ? 5.731 -7.916 -20.186 1.00 91.75 165 ALA A CA 1
ATOM 1316 C C . ALA A 1 165 ? 5.914 -6.389 -20.158 1.00 91.75 165 ALA A C 1
ATOM 1318 O O . ALA A 1 165 ? 6.769 -5.892 -19.426 1.00 91.75 165 ALA A O 1
ATOM 1319 N N . LEU A 1 166 ? 5.086 -5.642 -20.901 1.00 91.81 166 LEU A N 1
ATOM 1320 C CA . LEU A 1 166 ? 5.094 -4.176 -20.876 1.00 91.81 166 LEU A CA 1
ATOM 1321 C C . LEU A 1 166 ? 4.758 -3.631 -19.483 1.00 91.81 166 LEU A C 1
ATOM 1323 O O . LEU A 1 166 ? 5.443 -2.728 -19.011 1.00 91.81 166 LEU A O 1
ATOM 1327 N N . GLY A 1 167 ? 3.725 -4.180 -18.833 1.00 90.00 167 GLY A N 1
ATOM 1328 C CA . GLY A 1 167 ? 3.312 -3.772 -17.489 1.00 90.00 167 GLY A CA 1
ATOM 1329 C C . GLY A 1 167 ? 4.407 -4.015 -16.453 1.00 90.00 167 GLY A C 1
ATOM 1330 O O . GLY A 1 167 ? 4.797 -3.086 -15.750 1.00 90.00 167 GLY A O 1
ATOM 1331 N N . LYS A 1 168 ? 4.968 -5.230 -16.428 1.00 91.00 168 LYS A N 1
ATOM 1332 C CA . LYS A 1 168 ? 6.053 -5.603 -15.513 1.00 91.00 168 LYS A CA 1
ATOM 1333 C C . LYS A 1 168 ? 7.279 -4.707 -15.688 1.00 91.00 168 LYS A C 1
ATOM 1335 O O . LYS A 1 168 ? 7.750 -4.103 -14.734 1.00 91.00 168 LYS A O 1
ATOM 1340 N N . LEU A 1 169 ? 7.758 -4.545 -16.921 1.00 92.50 169 LEU A N 1
ATOM 1341 C CA . LEU A 1 169 ? 8.940 -3.727 -17.183 1.00 92.50 169 LEU A CA 1
ATOM 1342 C C . LEU A 1 169 ? 8.710 -2.241 -16.864 1.00 92.50 169 LEU A C 1
ATOM 1344 O O . LEU A 1 169 ? 9.623 -1.571 -16.388 1.00 92.50 169 LEU A O 1
ATOM 1348 N N . ALA A 1 170 ? 7.505 -1.717 -17.104 1.00 91.81 170 ALA A N 1
ATOM 1349 C CA . ALA A 1 170 ? 7.160 -0.349 -16.730 1.00 91.81 170 ALA A CA 1
ATOM 1350 C C . ALA A 1 170 ? 7.133 -0.144 -15.204 1.00 91.81 170 ALA A C 1
ATOM 1352 O O . ALA A 1 170 ? 7.492 0.939 -14.733 1.00 91.81 170 ALA A O 1
ATOM 1353 N N . ALA A 1 171 ? 6.744 -1.164 -14.435 1.00 91.06 171 ALA A N 1
ATOM 1354 C CA . ALA A 1 171 ? 6.804 -1.130 -12.979 1.00 91.06 171 ALA A CA 1
ATOM 1355 C C . ALA A 1 171 ? 8.257 -1.194 -12.474 1.00 91.06 171 ALA A C 1
ATOM 1357 O O . ALA A 1 171 ? 8.686 -0.300 -11.739 1.00 91.06 171 ALA A O 1
ATOM 1358 N N . ASP A 1 172 ? 9.046 -2.152 -12.958 1.00 92.00 172 ASP A N 1
ATOM 1359 C CA . ASP A 1 172 ? 10.410 -2.393 -12.477 1.00 92.00 172 ASP A CA 1
ATOM 1360 C C . ASP A 1 172 ? 11.377 -1.287 -12.939 1.00 92.00 172 ASP A C 1
ATOM 1362 O O . ASP A 1 172 ? 12.035 -0.615 -12.139 1.00 92.00 172 ASP A O 1
ATOM 1366 N N . ILE A 1 173 ? 11.457 -1.065 -14.256 1.00 93.00 173 ILE A N 1
ATOM 1367 C CA . ILE A 1 173 ? 12.486 -0.244 -14.911 1.00 93.00 173 ILE A CA 1
ATOM 1368 C C . ILE A 1 173 ? 11.838 0.646 -15.991 1.00 93.00 173 ILE A C 1
ATOM 1370 O O . ILE A 1 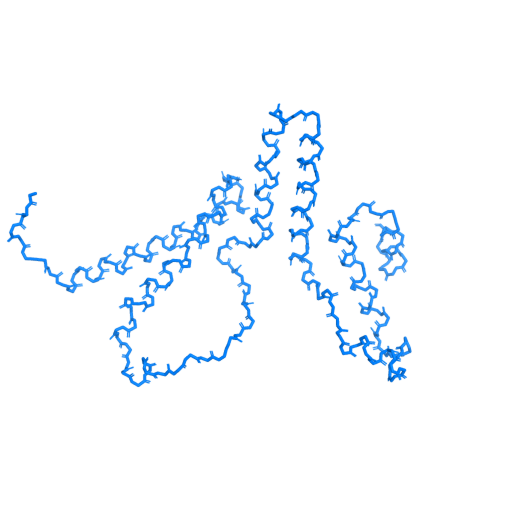173 ? 12.061 0.456 -17.191 1.00 93.00 173 ILE A O 1
ATOM 1374 N N . PRO A 1 174 ? 11.079 1.691 -15.604 1.00 91.56 174 PRO A N 1
ATOM 1375 C CA . PRO A 1 174 ? 10.316 2.526 -16.543 1.00 91.56 174 PRO A CA 1
ATOM 1376 C C . PRO A 1 174 ? 11.173 3.277 -17.571 1.00 91.56 174 PRO A C 1
ATOM 1378 O O . PRO A 1 174 ? 10.656 3.753 -18.578 1.00 91.56 174 PRO A O 1
ATOM 1381 N N . LYS A 1 175 ? 12.479 3.415 -17.316 1.00 92.19 175 LYS A N 1
ATOM 1382 C CA . LYS A 1 175 ? 13.432 4.108 -18.196 1.00 92.19 175 LYS A CA 1
ATOM 1383 C C . LYS A 1 175 ? 14.243 3.156 -19.080 1.00 92.19 175 LYS A C 1
ATOM 1385 O O . LYS A 1 175 ? 15.205 3.594 -19.705 1.00 92.19 175 LYS A O 1
ATOM 1390 N N . TYR A 1 176 ? 13.910 1.865 -19.112 1.00 94.94 176 TYR A N 1
ATOM 1391 C CA . TYR A 1 176 ? 14.612 0.914 -19.966 1.00 94.94 176 TYR A CA 1
ATOM 1392 C C . TYR A 1 176 ? 14.378 1.249 -21.452 1.00 94.94 176 TYR A C 1
ATOM 1394 O O . TYR A 1 176 ? 13.219 1.305 -21.866 1.00 94.94 176 TYR A O 1
ATOM 1402 N N . PRO A 1 177 ? 15.425 1.442 -22.281 1.00 91.88 177 PRO A N 1
ATOM 1403 C CA . PRO A 1 177 ? 15.262 1.939 -23.652 1.00 91.88 177 PRO A CA 1
ATOM 1404 C C . PRO A 1 177 ? 14.317 1.108 -24.527 1.00 91.88 177 PRO A C 1
ATOM 1406 O O . PRO A 1 177 ? 13.488 1.665 -25.244 1.00 91.88 177 PRO A O 1
ATOM 1409 N N . ALA A 1 178 ? 14.372 -0.225 -24.427 1.00 94.44 178 ALA A N 1
ATOM 1410 C CA . ALA A 1 178 ? 13.535 -1.087 -25.262 1.00 94.44 178 ALA A CA 1
ATOM 1411 C C . ALA A 1 178 ? 12.045 -1.048 -24.879 1.00 94.44 178 ALA A C 1
ATOM 1413 O O . ALA A 1 178 ? 11.213 -1.498 -25.663 1.00 94.44 178 ALA A O 1
ATOM 1414 N N . LEU A 1 179 ? 11.686 -0.505 -23.706 1.00 94.00 179 LEU A N 1
ATOM 1415 C CA . LEU A 1 179 ? 10.284 -0.342 -23.318 1.00 94.00 179 LEU A CA 1
ATOM 1416 C C . LEU A 1 179 ? 9.556 0.598 -24.286 1.00 94.00 179 LEU A C 1
ATOM 1418 O O . LEU A 1 179 ? 8.439 0.297 -24.699 1.00 94.00 179 LEU A O 1
ATOM 1422 N N . ALA A 1 180 ? 10.193 1.707 -24.676 1.00 91.56 180 ALA A N 1
ATOM 1423 C CA . ALA A 1 180 ? 9.622 2.658 -25.628 1.00 91.56 180 ALA A CA 1
ATOM 1424 C C . ALA A 1 180 ? 9.459 2.020 -27.016 1.00 91.56 180 ALA A C 1
ATOM 1426 O O . ALA A 1 180 ? 8.378 2.072 -27.597 1.00 91.56 180 ALA A O 1
ATOM 1427 N N . SER A 1 181 ? 10.496 1.330 -27.502 1.00 93.81 181 SER A N 1
ATOM 1428 C CA . SER A 1 181 ? 10.440 0.607 -28.777 1.00 93.81 181 SER A CA 1
ATOM 1429 C C . SER A 1 181 ? 9.338 -0.460 -28.796 1.00 93.81 181 SER A C 1
ATOM 1431 O O . SER A 1 181 ? 8.604 -0.566 -29.775 1.00 93.81 181 SER A O 1
ATOM 1433 N N . ALA A 1 182 ? 9.182 -1.225 -27.710 1.00 94.50 182 ALA A N 1
ATOM 1434 C CA . ALA A 1 182 ? 8.151 -2.256 -27.602 1.00 94.50 182 ALA A CA 1
ATOM 1435 C C . ALA A 1 182 ? 6.729 -1.667 -27.548 1.00 94.50 182 ALA A C 1
ATOM 1437 O O . ALA A 1 182 ? 5.819 -2.226 -28.160 1.00 94.50 182 ALA A O 1
ATOM 1438 N N . LYS A 1 183 ? 6.528 -0.531 -26.861 1.00 92.88 183 LYS A N 1
ATOM 1439 C CA . LYS A 1 183 ? 5.245 0.196 -26.869 1.00 92.88 183 LYS A CA 1
ATOM 1440 C C . LYS A 1 183 ? 4.891 0.673 -28.275 1.00 92.88 183 LYS A C 1
ATOM 1442 O O . LYS A 1 183 ? 3.850 0.276 -28.789 1.00 92.88 183 LYS A O 1
ATOM 1447 N N . ALA A 1 184 ? 5.796 1.392 -28.938 1.00 92.06 184 ALA A N 1
ATOM 1448 C CA . ALA A 1 184 ? 5.579 1.870 -30.302 1.00 92.06 184 ALA A CA 1
ATOM 1449 C C . ALA A 1 184 ? 5.226 0.722 -31.265 1.00 92.06 184 ALA A C 1
ATOM 1451 O O . ALA A 1 184 ? 4.303 0.836 -32.068 1.00 92.06 184 ALA A O 1
ATOM 1452 N N . GLN A 1 185 ? 5.905 -0.424 -31.138 1.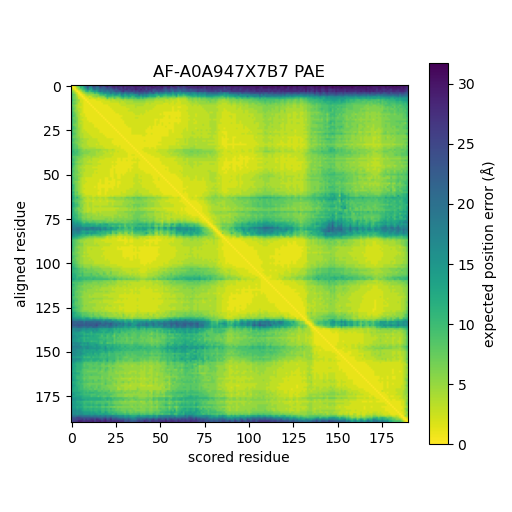00 94.50 185 GLN A N 1
ATOM 1453 C CA . GLN A 1 185 ? 5.651 -1.587 -31.986 1.00 94.50 185 GLN A CA 1
ATOM 1454 C C . GLN A 1 185 ? 4.313 -2.288 -31.696 1.00 94.50 185 GLN A C 1
ATOM 1456 O O . GLN A 1 185 ? 3.687 -2.806 -32.620 1.00 94.50 185 GLN A O 1
ATOM 1461 N N . TRP A 1 186 ? 3.901 -2.404 -30.429 1.00 94.12 186 TRP A N 1
ATOM 1462 C CA . TRP A 1 186 ? 2.776 -3.269 -30.037 1.00 94.12 186 TRP A CA 1
ATOM 1463 C C . TRP A 1 186 ? 1.478 -2.527 -29.717 1.00 94.12 186 TRP A C 1
ATOM 1465 O O . TRP A 1 186 ? 0.422 -3.157 -29.759 1.00 94.12 186 TRP A O 1
ATOM 1475 N N . THR A 1 187 ? 1.533 -1.237 -29.379 1.00 87.31 187 THR A N 1
ATOM 1476 C CA . THR A 1 187 ? 0.348 -0.409 -29.095 1.00 87.31 187 THR A CA 1
ATOM 1477 C C . THR A 1 187 ? 0.132 0.693 -30.127 1.00 87.31 187 THR A C 1
ATOM 1479 O O . THR A 1 187 ? -0.976 1.212 -30.209 1.00 87.31 187 THR A O 1
ATOM 1482 N N . GLY A 1 188 ? 1.148 1.030 -30.930 1.00 77.69 188 GLY A N 1
ATOM 1483 C CA . GLY A 1 188 ? 1.083 2.147 -31.878 1.00 77.69 188 GLY A CA 1
ATOM 1484 C C . GLY A 1 188 ? 1.110 3.529 -31.212 1.00 77.69 188 GLY A C 1
ATOM 1485 O O . GLY A 1 188 ? 0.966 4.536 -31.898 1.00 77.69 188 GLY A O 1
ATOM 1486 N N . GLU A 1 189 ? 1.300 3.593 -29.892 1.00 67.00 189 GLU A N 1
ATOM 1487 C CA . GLU A 1 189 ? 1.476 4.842 -29.148 1.00 67.00 189 GLU A CA 1
ATOM 1488 C C . GLU A 1 189 ? 2.931 5.314 -29.314 1.00 67.00 189 GLU A C 1
ATOM 1490 O O . GLU A 1 189 ? 3.863 4.566 -29.002 1.00 67.00 189 GLU A O 1
ATOM 1495 N N . SER A 1 190 ? 3.112 6.526 -29.855 1.00 52.81 190 SER A N 1
ATOM 1496 C CA . SER A 1 190 ? 4.413 7.212 -29.983 1.00 52.81 190 SER A CA 1
ATOM 1497 C C . SER A 1 190 ? 4.705 8.073 -28.761 1.00 52.81 190 SER A C 1
ATOM 1499 O O . SER A 1 190 ? 3.756 8.736 -28.287 1.00 52.81 190 SER A O 1
#

Solvent-accessible surface area (backbone atoms only — not comparable to full-atom values): 10840 Å² total; per-residue (Å²): 135,85,72,93,68,84,78,57,63,68,64,48,51,51,53,50,54,52,51,41,53,54,48,28,56,52,18,28,47,25,18,50,39,32,73,73,57,81,44,67,54,50,63,27,35,58,47,4,57,51,25,59,60,30,54,51,53,48,46,67,65,52,53,75,77,50,57,68,75,66,73,69,51,76,81,75,78,91,70,85,83,76,86,66,84,57,32,45,46,73,25,51,43,28,46,28,50,37,53,54,53,56,75,53,46,88,81,43,56,79,70,54,39,51,50,52,55,50,53,38,50,52,26,48,23,51,25,35,42,59,74,59,69,64,79,90,74,58,68,68,61,52,49,33,45,75,69,64,80,42,60,74,84,42,88,64,46,53,60,51,53,51,53,50,52,53,51,51,42,49,21,69,47,70,82,45,72,65,56,59,57,51,40,37,73,75,71,68,55,128

Sequence (190 aa):
AESGVRVDRDRFRYWLIYRTVWWALGCLRMAKVWREGHDRMLERVVISRRTSEQELDLLMLLEEEAPQVERDRPLPPETPAMEREGEASTGEIATAIAEFLATVKHRMEGHDRFQLAVARNALGMIAREEAAGVAIADRDLAQALLAGTRDLADPGLLARLRRRALGKLAADIPKYPALASAKAQWTGES

Radius of gyration: 24.72 Å; Cα contacts (8 Å, |Δi|>4): 148; chains: 1; bounding box: 57×49×76 Å